Protein AF-A0A7J4K9L2-F1 (afdb_monomer)

Nearest PDB structures (foldseek):
  3kav-assembly1_A  TM=4.427E-01  e=3.607E+00  Pseudomonas aeruginosa
  5fig-assembly2_E-2  TM=4.992E-01  e=6.019E+00  Bacillus subtilis

Secondary structure (DSSP, 8-state):
----------PPPPPP------S-SSSS-----PPPHHHHHHHHHHHHHHHHHHHHHHHHHHHHHTT--HHHHHHHHHHHHHHHHHHHHHHHTT--HHHHHHHHHHHHHHHHHHHHHTTGGG-TT--HHHHHHHHHHHHHHHHHHHHHHHHHHHHHHHHHHHHHHH-------S-HHHHHHHHHHHHHHHHHHHHHHT-GGGT--HHHHHHH---HHHHHTHHHHTTS-GGGHHHHHHHHHHHHHHHHHHHHGGGSBHHHHS-HHHHHH--S-SS-TTS-SBHHHHHHHH-SS-HHHHHHHHHHHHHHHHHHHHT-

Foldseek 3Di:
DDDDDDDDDDDDDDDDDDDPPDDPDDPPPPPPPPPPLVVQLVVLVVVLVVVVVVVVVVLVVVCVVVVHDSVLLCLLQVLLNVLSVVVSVCVSVPHDLVVSVVSLVVSLVVSVVVCVVVVVVVPVPHPSVVSNVVNSVVSVVVSVVVVVVVVVVVVVVVVVVVVVLVPPVVCDDPDPVVLLVLLLVLLVVLLVLLCQLQPVVQQHDPVLSVLLHDDNCLSVVLVVLVVDDPVCNLVSLVSVLVSLVVVLVSLVQQQDFQVVRDPLVSLCRGHDFPDDSNRRDGNQVSSCRRDPDNNVSSSVSNNVSSVVSNVVSVVD

pLDDT: mean 81.59, std 16.39, range [40.22, 98.69]

Sequence (316 aa):
MHSEGDRTAATPHAQPHVGPDAAMTDSLSRGDAHPSLDAQERRVISLLVVAIIAFVICIPIIAVLSESPMLNVLLGLSPLLITLIIDALLAARHYKVVTFWIVLLVVHLVAIGVLWLLNLTLVEQVNIAGSISTSLIFTAVITVIVTLADAKRVKQSVKDAHDESSRTVEFKPEKLDEYVHAIEDKAKALNFAIGRVYRASNGGTAKMRERLRIPSEWYNDFNAFNALEKEDRQAQLDQAAVLLRKIRDRLALFAQKEKDVFHPSELSSIKHLARNKDGEDRIIDVLKTNDRDPVDHYYVSAVDFCDRILSEIEET

Solvent-accessible surface area (backbone atoms only — not comparable to full-atom values): 18369 Å² total; per-residue (Å²): 142,80,81,89,79,90,81,84,86,85,83,84,84,81,80,85,84,84,76,94,83,86,85,86,82,85,85,81,77,82,66,78,78,66,76,52,70,66,63,55,48,54,48,46,52,51,52,50,51,52,51,51,54,52,50,62,59,45,37,60,54,50,14,64,77,64,77,39,61,55,68,58,42,47,61,30,39,42,43,43,56,52,41,52,54,51,46,42,56,39,60,73,66,71,59,59,75,68,56,53,58,51,48,50,53,51,46,47,53,50,47,52,52,51,39,53,74,69,52,58,65,71,44,92,87,48,66,45,69,58,37,38,52,51,30,52,52,52,43,51,52,50,53,51,53,52,52,52,52,50,53,53,47,55,53,44,52,55,47,50,54,48,52,57,70,62,52,67,66,86,78,76,79,92,50,74,65,66,51,49,54,54,46,40,52,26,45,50,52,49,38,51,48,44,52,67,55,40,24,63,94,28,35,26,46,73,68,60,40,57,72,64,43,68,62,66,64,64,54,54,54,52,62,59,56,76,73,56,64,81,91,51,49,67,64,44,51,56,52,48,45,55,46,38,50,54,51,43,60,49,54,53,56,36,73,34,32,36,50,83,77,42,53,71,72,56,46,70,46,48,43,97,64,73,65,53,77,81,23,76,43,30,41,48,58,38,44,42,68,60,41,93,60,69,48,62,58,36,51,51,54,42,48,56,48,38,53,51,52,45,50,56,62,74,74,106

Radius of gyration: 34.25 Å; Cα contacts (8 Å, |Δi|>4): 212; chains: 1; bounding box: 133×47×82 Å

Mean predicted aligned error: 14.6 Å

Structure (mmCIF, N/CA/C/O backbone):
data_AF-A0A7J4K9L2-F1
#
_entry.id   AF-A0A7J4K9L2-F1
#
loop_
_atom_site.group_PDB
_atom_site.id
_atom_site.type_symbol
_atom_site.label_atom_id
_atom_site.label_alt_id
_atom_site.label_comp_id
_atom_site.label_asym_id
_atom_site.label_entity_id
_atom_site.label_seq_id
_atom_site.pdbx_PDB_ins_code
_atom_site.Cartn_x
_atom_site.Cartn_y
_atom_site.Cartn_z
_atom_site.occupancy
_atom_site.B_iso_or_equiv
_atom_site.auth_seq_id
_atom_site.auth_comp_id
_atom_site.auth_asym_id
_atom_site.auth_atom_id
_atom_site.pdbx_PDB_model_num
ATOM 1 N N . MET A 1 1 ? -93.705 8.044 0.371 1.00 49.84 1 MET A N 1
ATOM 2 C CA . MET A 1 1 ? -93.133 9.046 -0.553 1.00 49.84 1 MET A CA 1
ATOM 3 C C . MET A 1 1 ? -92.320 10.024 0.273 1.00 49.84 1 MET A C 1
ATOM 5 O O . MET A 1 1 ? -92.911 10.926 0.841 1.00 49.84 1 MET A O 1
ATOM 9 N N . HIS A 1 2 ? -91.009 9.821 0.400 1.00 40.22 2 HIS A N 1
ATOM 10 C CA . HIS A 1 2 ? -90.106 10.844 0.927 1.00 40.22 2 HIS A CA 1
ATOM 11 C C . HIS A 1 2 ? -88.692 10.662 0.365 1.00 40.22 2 HIS A C 1
ATOM 13 O O . HIS A 1 2 ? -88.049 9.648 0.606 1.00 40.22 2 HIS A O 1
ATOM 19 N N . SER A 1 3 ? -88.332 11.664 -0.441 1.00 45.25 3 SER A N 1
ATOM 20 C CA . SER A 1 3 ? -87.034 12.291 -0.714 1.00 45.25 3 SER A CA 1
ATOM 21 C C . SER A 1 3 ? -85.754 11.510 -0.414 1.00 45.25 3 SER A C 1
ATOM 23 O O . SER A 1 3 ? -85.360 11.354 0.740 1.00 45.25 3 SER A O 1
ATOM 25 N N . GLU A 1 4 ? -85.040 11.177 -1.490 1.00 44.06 4 GLU A N 1
ATOM 26 C CA . GLU A 1 4 ? -83.591 10.980 -1.492 1.00 44.06 4 GLU A CA 1
ATOM 27 C C . GLU A 1 4 ? -82.889 12.290 -1.103 1.00 44.06 4 GLU A C 1
ATOM 29 O O . GLU A 1 4 ? -83.289 13.380 -1.521 1.00 44.06 4 GLU A O 1
ATOM 34 N N . GLY A 1 5 ? -81.875 12.167 -0.247 1.00 51.66 5 GLY A N 1
ATOM 35 C CA . GLY A 1 5 ? -81.030 13.249 0.238 1.00 51.66 5 GLY A CA 1
ATOM 36 C C . GLY A 1 5 ? -79.570 12.896 -0.011 1.00 51.66 5 GLY A C 1
ATOM 37 O O . GLY A 1 5 ? -79.036 11.958 0.578 1.00 51.66 5 GLY A O 1
ATOM 38 N N . ASP A 1 6 ? -78.988 13.669 -0.915 1.00 52.78 6 ASP A N 1
ATOM 39 C CA . ASP A 1 6 ? -77.625 13.672 -1.429 1.00 52.78 6 ASP A CA 1
ATOM 40 C C . ASP A 1 6 ? -76.562 13.779 -0.311 1.00 52.78 6 ASP A C 1
ATOM 42 O O . ASP A 1 6 ? -76.680 14.603 0.601 1.00 52.78 6 ASP A O 1
ATOM 46 N N . ARG A 1 7 ? -75.513 12.948 -0.364 1.00 54.69 7 ARG A N 1
ATOM 47 C CA . ARG A 1 7 ? -74.330 13.040 0.513 1.00 54.69 7 ARG A CA 1
ATOM 48 C C . ARG A 1 7 ? -73.074 13.075 -0.345 1.00 54.69 7 ARG A C 1
ATOM 50 O O . ARG A 1 7 ? -72.573 12.046 -0.791 1.00 54.69 7 ARG A O 1
ATOM 57 N N . THR A 1 8 ? -72.563 14.284 -0.531 1.00 51.31 8 THR A N 1
ATOM 58 C CA . THR A 1 8 ? -71.283 14.585 -1.164 1.00 51.31 8 THR A CA 1
ATOM 59 C C . THR A 1 8 ? -70.110 14.220 -0.251 1.00 51.31 8 THR A C 1
ATOM 61 O O . THR A 1 8 ? -70.109 14.470 0.955 1.00 51.31 8 THR A O 1
ATOM 64 N N . ALA A 1 9 ? -69.108 13.586 -0.857 1.00 49.94 9 ALA A N 1
ATOM 65 C CA . ALA A 1 9 ? -67.864 13.157 -0.239 1.00 49.94 9 ALA A CA 1
ATOM 66 C C . ALA A 1 9 ? -66.899 14.338 -0.039 1.00 49.94 9 ALA A C 1
ATOM 68 O O . ALA A 1 9 ? -66.665 15.115 -0.963 1.00 49.94 9 ALA A O 1
ATOM 69 N N . ALA A 1 10 ? -66.303 14.431 1.152 1.00 49.81 10 ALA A N 1
ATOM 70 C CA . ALA A 1 10 ? -65.186 15.322 1.444 1.00 49.81 10 ALA A CA 1
ATOM 71 C C . ALA A 1 10 ? -63.874 14.521 1.436 1.00 49.81 10 ALA A C 1
ATOM 73 O O . ALA A 1 10 ? -63.659 13.638 2.265 1.00 49.81 10 ALA A O 1
ATOM 74 N N . THR A 1 11 ? -63.007 14.828 0.476 1.00 54.72 11 THR A N 1
ATOM 75 C CA . THR A 1 11 ? -61.629 14.334 0.359 1.00 54.72 11 THR A CA 1
ATOM 76 C C . THR A 1 11 ? -60.708 15.106 1.318 1.00 54.72 11 THR A C 1
ATOM 78 O O . THR A 1 11 ? -60.798 16.335 1.357 1.00 54.72 11 THR A O 1
ATOM 81 N N . PRO A 1 12 ? -59.784 14.461 2.057 1.00 53.50 12 PRO A N 1
ATOM 82 C CA . PRO A 1 12 ? -58.794 15.176 2.854 1.00 53.50 12 PRO A CA 1
ATOM 83 C C . PRO A 1 12 ? -57.625 15.649 1.979 1.00 53.50 12 PRO A C 1
ATOM 85 O O . PRO A 1 12 ? -57.043 14.874 1.219 1.00 53.50 12 PRO A O 1
ATOM 88 N N . HIS A 1 13 ? -57.270 16.926 2.116 1.00 51.19 13 HIS A N 1
ATOM 89 C CA . HIS A 1 13 ? -56.078 17.530 1.525 1.00 51.19 13 HIS A CA 1
ATOM 90 C C . HIS A 1 13 ? -54.797 16.935 2.130 1.00 51.19 13 HIS A C 1
ATOM 92 O O . HIS A 1 13 ? -54.574 17.013 3.337 1.00 51.19 13 HIS A O 1
ATOM 98 N N . ALA A 1 14 ? -53.938 16.382 1.272 1.00 47.38 14 ALA A N 1
ATOM 99 C CA . ALA A 1 14 ? -52.578 15.981 1.607 1.00 47.38 14 ALA A CA 1
ATOM 100 C C . ALA A 1 14 ? -51.675 17.217 1.765 1.00 47.38 14 ALA A C 1
ATOM 102 O O . ALA A 1 14 ? -51.644 18.086 0.891 1.00 47.38 14 ALA A O 1
ATOM 103 N N . GLN A 1 15 ? -50.937 17.287 2.874 1.00 47.84 15 GLN A N 1
ATOM 104 C CA . GLN A 1 15 ? -49.872 18.270 3.073 1.00 47.84 15 GLN A CA 1
ATOM 105 C C . GLN A 1 15 ? -48.596 17.839 2.328 1.00 47.84 15 GLN A C 1
ATOM 107 O O . GLN A 1 15 ? -48.263 16.651 2.336 1.00 47.84 15 GLN A O 1
ATOM 112 N N . PRO A 1 16 ? -47.859 18.773 1.701 1.00 50.88 16 PRO A N 1
ATOM 113 C CA . PRO A 1 16 ? -46.597 18.461 1.049 1.00 50.88 16 PRO A CA 1
ATOM 114 C C . PRO A 1 16 ? -45.485 18.271 2.089 1.00 50.88 16 PRO A C 1
ATOM 116 O O . PRO A 1 16 ? -45.197 19.161 2.889 1.00 50.88 16 PRO A O 1
ATOM 119 N N . HIS A 1 17 ? -44.848 17.101 2.047 1.00 50.19 17 HIS A N 1
ATOM 120 C CA . HIS A 1 17 ? -43.592 16.813 2.734 1.00 50.19 17 HIS A CA 1
ATOM 121 C C . HIS A 1 17 ? -42.486 17.727 2.185 1.00 50.19 17 HIS A C 1
ATOM 123 O O . HIS A 1 17 ? -42.104 17.622 1.021 1.00 50.19 17 HIS A O 1
ATOM 129 N N . VAL A 1 18 ? -41.962 18.612 3.033 1.00 48.62 18 VAL A N 1
ATOM 130 C CA . VAL A 1 18 ? -40.729 19.368 2.782 1.00 48.62 18 VAL A CA 1
ATOM 131 C C . VAL A 1 18 ? -39.567 18.500 3.267 1.00 48.62 18 VAL A C 1
ATOM 133 O O . VAL A 1 18 ? -39.431 18.259 4.465 1.00 48.62 18 VAL A O 1
ATOM 136 N N . GLY A 1 19 ? -38.790 17.956 2.329 1.00 43.34 19 GLY A N 1
ATOM 137 C CA . GLY A 1 19 ? -37.604 17.145 2.614 1.00 43.34 19 GLY A CA 1
ATOM 138 C C . GLY A 1 19 ? -36.392 18.011 2.994 1.00 43.34 19 GLY A C 1
ATOM 139 O O . GLY A 1 19 ? -36.209 19.072 2.393 1.00 43.34 19 GLY A O 1
ATOM 140 N N . PRO A 1 20 ? -35.555 17.592 3.959 1.00 50.53 20 PRO A N 1
ATOM 141 C CA . PRO A 1 20 ? -34.303 18.261 4.276 1.00 50.53 20 PRO A CA 1
ATOM 142 C C . PRO A 1 20 ? -33.154 17.629 3.473 1.00 50.53 20 PRO A C 1
ATOM 144 O O . PRO A 1 20 ? -32.399 16.827 4.004 1.00 50.53 20 PRO A O 1
ATOM 147 N N . ASP A 1 21 ? -33.012 18.003 2.201 1.00 51.81 21 ASP A N 1
ATOM 148 C CA . ASP A 1 21 ? -31.876 17.604 1.353 1.00 51.81 21 ASP A CA 1
ATOM 149 C C . ASP A 1 21 ? -31.174 18.854 0.806 1.00 51.81 21 ASP A C 1
ATOM 151 O O . ASP A 1 21 ? -31.411 19.255 -0.331 1.00 51.81 21 ASP A O 1
ATOM 155 N N . ALA A 1 22 ? -30.336 19.514 1.615 1.00 53.75 22 ALA A N 1
ATOM 156 C CA . ALA A 1 22 ? -29.428 20.559 1.118 1.00 53.75 22 ALA A CA 1
ATOM 157 C C . ALA A 1 22 ? -28.326 20.951 2.125 1.00 53.75 22 ALA A C 1
ATOM 159 O O . ALA A 1 22 ? -28.159 22.133 2.411 1.00 53.75 22 ALA A O 1
ATOM 160 N N . ALA A 1 23 ? -27.577 20.005 2.703 1.00 49.22 23 ALA A N 1
ATOM 161 C CA . ALA A 1 23 ? -26.408 20.374 3.519 1.00 49.22 23 ALA A CA 1
ATOM 162 C C . ALA A 1 23 ? -25.383 19.239 3.699 1.00 49.22 23 ALA A C 1
ATOM 164 O O . ALA A 1 23 ? -24.940 18.994 4.816 1.00 49.22 23 ALA A O 1
ATOM 165 N N . MET A 1 24 ? -25.008 18.498 2.649 1.00 50.22 24 MET A N 1
ATOM 166 C CA . MET A 1 24 ? -23.954 17.480 2.811 1.00 50.22 24 MET A CA 1
ATOM 167 C C . MET A 1 24 ? -23.257 17.095 1.499 1.00 50.22 24 MET A C 1
ATOM 169 O O . MET A 1 24 ? -23.317 15.946 1.077 1.00 50.22 24 MET A O 1
ATOM 173 N N . THR A 1 25 ? -22.594 18.040 0.823 1.00 47.72 25 THR A N 1
ATOM 174 C CA . THR A 1 25 ? -21.761 17.700 -0.353 1.00 47.72 25 THR A CA 1
ATOM 175 C C . THR A 1 25 ? -20.410 18.414 -0.451 1.00 47.72 25 THR A C 1
ATOM 177 O O . THR A 1 25 ? -19.718 18.192 -1.437 1.00 47.72 25 THR A O 1
ATOM 180 N N . ASP A 1 26 ? -19.972 19.211 0.531 1.00 47.44 26 ASP A N 1
ATOM 181 C CA . ASP A 1 26 ? -18.797 20.090 0.330 1.00 47.44 26 ASP A CA 1
ATOM 182 C C . ASP A 1 26 ? -17.496 19.675 1.053 1.00 47.44 26 ASP A C 1
ATOM 184 O O . ASP A 1 26 ? -16.504 20.396 1.025 1.00 47.44 26 ASP A O 1
ATOM 188 N N . SER A 1 27 ? -17.440 18.494 1.683 1.00 46.19 27 SER A N 1
ATOM 189 C CA . SER A 1 27 ? -16.253 18.054 2.447 1.00 46.19 27 SER A CA 1
ATOM 190 C C . SER A 1 27 ? -15.358 17.017 1.750 1.00 46.19 27 SER A C 1
ATOM 192 O O . SER A 1 27 ? -14.344 16.619 2.316 1.00 46.19 27 SER A O 1
ATOM 194 N N . LEU A 1 28 ? -15.657 16.612 0.509 1.00 46.62 28 LEU A N 1
ATOM 195 C CA . LEU A 1 28 ? -14.900 15.568 -0.212 1.00 46.62 28 LEU A CA 1
ATOM 196 C C . LEU A 1 28 ? -13.970 16.087 -1.329 1.00 46.62 28 LEU A C 1
ATOM 198 O O . LEU A 1 28 ? -13.465 15.298 -2.123 1.00 46.62 28 LEU A O 1
ATOM 202 N N . SER A 1 29 ? -13.690 17.394 -1.387 1.00 43.19 29 SER A N 1
ATOM 203 C CA . SER A 1 29 ? -12.860 18.008 -2.444 1.00 43.19 29 SER A CA 1
ATOM 204 C C . SER A 1 29 ? -11.448 18.430 -1.998 1.00 43.19 29 SER A C 1
ATOM 206 O O . SER A 1 29 ? -10.832 19.300 -2.620 1.00 43.19 29 SER A O 1
ATOM 208 N N . ARG A 1 30 ? -10.864 17.817 -0.963 1.00 46.97 30 ARG A N 1
ATOM 209 C CA . ARG A 1 30 ? -9.396 17.834 -0.815 1.00 46.97 30 ARG A CA 1
ATOM 210 C C . ARG A 1 30 ? -8.830 16.647 -1.576 1.00 46.97 30 ARG A C 1
ATOM 212 O O . ARG A 1 30 ? -8.450 15.639 -1.001 1.00 46.97 30 ARG A O 1
ATOM 219 N N . GLY A 1 31 ? -8.870 16.779 -2.901 1.00 43.28 31 GLY A N 1
ATOM 220 C CA . GLY A 1 31 ? -8.195 15.866 -3.803 1.00 43.28 31 GLY A CA 1
ATOM 221 C C . GLY A 1 31 ? -6.703 15.919 -3.524 1.00 43.28 31 GLY A C 1
ATOM 222 O O . GLY A 1 31 ? -6.092 16.986 -3.624 1.00 43.28 31 GLY A O 1
ATOM 223 N N . ASP A 1 32 ? -6.138 14.769 -3.175 1.00 41.56 32 ASP A N 1
ATOM 224 C CA . ASP A 1 32 ? -4.706 14.537 -3.243 1.00 41.56 32 ASP A CA 1
ATOM 225 C C . ASP A 1 32 ? -4.247 15.003 -4.621 1.00 41.56 32 ASP A C 1
ATOM 227 O O . ASP A 1 32 ? -4.674 14.474 -5.653 1.00 41.56 32 ASP A O 1
ATOM 231 N N . ALA A 1 33 ? -3.460 16.078 -4.641 1.00 45.91 33 ALA A N 1
ATOM 232 C CA . ALA A 1 33 ? -2.961 16.678 -5.860 1.00 45.91 33 ALA A CA 1
ATOM 233 C C . ALA A 1 33 ? -1.954 15.709 -6.480 1.00 45.91 33 ALA A C 1
ATOM 235 O O . ALA A 1 33 ? -0.740 15.862 -6.336 1.00 45.91 33 ALA A O 1
ATOM 236 N N . HIS A 1 34 ? -2.465 14.693 -7.181 1.00 47.91 34 HIS A N 1
ATOM 237 C CA . HIS A 1 34 ? -1.696 13.981 -8.178 1.00 47.91 34 HIS A CA 1
ATOM 238 C C . HIS A 1 34 ? -1.031 15.063 -9.026 1.00 47.91 34 HIS A C 1
ATOM 240 O O . HIS A 1 34 ? -1.748 15.934 -9.536 1.00 47.91 34 HIS A O 1
ATOM 246 N N . PRO A 1 35 ? 0.313 15.082 -9.123 1.00 55.06 35 PRO A N 1
ATOM 247 C CA . PRO A 1 35 ? 0.989 16.046 -9.971 1.00 55.06 35 PRO A CA 1
ATOM 248 C C . PRO A 1 35 ? 0.295 15.979 -11.323 1.00 55.06 35 PRO A C 1
ATOM 250 O O . PRO A 1 35 ? 0.187 14.893 -11.896 1.00 55.06 35 PRO A O 1
ATOM 253 N N . SER A 1 36 ? -0.275 17.108 -11.755 1.00 63.78 36 SER A N 1
ATOM 254 C CA . SER A 1 36 ? -1.051 17.154 -12.989 1.00 63.78 36 SER A CA 1
ATOM 255 C C . SER A 1 36 ? -0.219 16.495 -14.084 1.00 63.78 36 SER A C 1
ATOM 257 O O . SER A 1 36 ? 0.992 16.724 -14.146 1.00 63.78 36 SER A O 1
ATOM 259 N N . LEU A 1 37 ? -0.835 15.626 -14.892 1.00 64.88 37 LEU A N 1
ATOM 260 C CA . LEU A 1 37 ? -0.164 14.914 -15.991 1.00 64.88 37 LEU A CA 1
ATOM 261 C C . LEU A 1 37 ? 0.774 15.856 -16.780 1.00 64.88 37 LEU A C 1
ATOM 263 O O . LEU A 1 37 ? 1.926 15.516 -17.053 1.00 64.88 37 LEU A O 1
ATOM 267 N N . ASP A 1 38 ? 0.343 17.103 -16.965 1.00 76.81 38 ASP A N 1
ATOM 268 C CA . ASP A 1 38 ? 1.098 18.251 -17.464 1.00 76.81 38 ASP A CA 1
ATOM 269 C C . ASP A 1 38 ? 2.502 18.467 -16.870 1.00 76.81 38 ASP A C 1
ATOM 271 O O . ASP A 1 38 ? 3.440 18.793 -17.598 1.00 76.81 38 ASP A O 1
ATOM 275 N N . ALA A 1 39 ? 2.673 18.381 -15.550 1.00 79.31 39 ALA A N 1
ATOM 276 C CA . ALA A 1 39 ? 3.947 18.650 -14.889 1.00 79.31 39 ALA A CA 1
ATOM 277 C C . ALA A 1 39 ? 4.974 17.546 -15.168 1.00 79.31 39 ALA A C 1
ATOM 279 O O . ALA A 1 39 ? 6.171 17.824 -15.287 1.00 79.31 39 ALA A O 1
ATOM 280 N N . GLN A 1 40 ? 4.523 16.298 -15.291 1.00 75.75 40 GLN A N 1
ATOM 281 C CA . GLN A 1 40 ? 5.389 15.171 -15.620 1.00 75.75 40 GLN A CA 1
ATOM 282 C C . GLN A 1 40 ? 5.755 15.169 -17.107 1.00 75.75 40 GLN A C 1
ATOM 284 O O . GLN A 1 40 ? 6.934 15.028 -17.435 1.00 75.75 40 GLN A O 1
ATOM 289 N N . GLU A 1 41 ? 4.790 15.405 -17.998 1.00 81.25 41 GLU A N 1
ATOM 290 C CA . GLU A 1 41 ? 5.037 15.500 -19.441 1.00 81.25 41 GLU A CA 1
ATOM 291 C C . GLU A 1 41 ? 6.060 16.599 -19.771 1.00 81.25 41 GLU A C 1
ATOM 293 O O . GLU A 1 41 ? 7.038 16.350 -20.480 1.00 81.25 41 GLU A O 1
ATOM 298 N N . ARG A 1 42 ? 5.931 17.788 -19.161 1.00 85.19 42 ARG A N 1
ATOM 299 C CA . ARG A 1 42 ? 6.899 18.892 -19.322 1.00 85.19 42 ARG A CA 1
ATOM 300 C C . ARG A 1 42 ? 8.312 18.523 -18.869 1.00 85.19 42 ARG A C 1
ATOM 302 O O . ARG A 1 42 ? 9.286 18.987 -19.468 1.00 85.19 42 ARG A O 1
ATOM 309 N N . ARG A 1 43 ? 8.447 17.687 -17.833 1.00 81.81 43 ARG A N 1
ATOM 310 C CA . ARG A 1 43 ? 9.752 17.208 -17.345 1.00 81.81 43 ARG A CA 1
ATOM 311 C C . ARG A 1 43 ? 10.381 16.225 -18.324 1.00 81.81 43 ARG A C 1
ATOM 313 O O . ARG A 1 43 ? 11.561 16.374 -18.629 1.00 81.81 43 ARG A O 1
ATOM 320 N N . VAL A 1 44 ? 9.605 15.267 -18.833 1.00 83.12 44 VAL A N 1
ATOM 321 C CA . VAL A 1 44 ? 10.080 14.302 -19.837 1.00 83.12 44 VAL A CA 1
ATOM 322 C C . VAL A 1 44 ? 10.538 15.033 -21.100 1.00 83.12 44 VAL A C 1
ATOM 324 O O . VAL A 1 44 ? 11.639 14.778 -21.584 1.00 83.12 44 VAL A O 1
ATOM 327 N N . ILE A 1 45 ? 9.753 16.003 -21.579 1.00 85.06 45 ILE A N 1
ATOM 328 C CA . ILE A 1 45 ? 10.114 16.829 -22.739 1.00 85.06 45 ILE A CA 1
ATOM 329 C C . ILE A 1 45 ? 11.407 17.610 -22.473 1.00 85.06 45 ILE A C 1
ATOM 331 O O . ILE A 1 45 ? 12.318 17.578 -23.295 1.00 85.06 45 ILE A O 1
ATOM 335 N N . SER A 1 46 ? 11.527 18.269 -21.316 1.00 85.00 46 SER A N 1
ATOM 336 C CA . SER A 1 46 ? 12.742 19.016 -20.954 1.00 85.00 46 SER A CA 1
ATOM 337 C C . SER A 1 46 ? 13.989 18.125 -20.935 1.00 85.00 46 SER A C 1
ATOM 339 O O . SER A 1 46 ? 15.026 18.507 -21.474 1.00 85.00 46 SER A O 1
ATOM 341 N N . LEU A 1 47 ? 13.890 16.923 -20.358 1.00 82.19 47 LEU A N 1
ATOM 342 C CA . LEU A 1 47 ? 14.995 15.961 -20.320 1.00 82.19 47 LEU A CA 1
ATOM 343 C C . LEU A 1 47 ? 15.381 15.475 -21.719 1.00 82.19 47 LEU A C 1
ATOM 345 O O . LEU A 1 47 ? 16.569 15.405 -22.029 1.00 82.19 47 LEU A O 1
ATOM 349 N N . LEU A 1 48 ? 14.395 15.194 -22.575 1.00 85.88 48 LEU A N 1
ATOM 350 C CA . LEU A 1 48 ? 14.634 14.791 -23.958 1.00 85.88 48 LEU A CA 1
ATOM 351 C C . LEU A 1 48 ? 15.354 15.894 -24.746 1.00 85.88 48 LEU A C 1
ATOM 353 O O . LEU A 1 48 ? 16.318 15.611 -25.453 1.00 85.88 48 LEU A O 1
ATOM 357 N N . VAL A 1 49 ? 14.937 17.153 -24.590 1.00 88.38 49 VAL A N 1
ATOM 358 C CA . VAL A 1 49 ? 15.589 18.303 -25.239 1.00 88.38 49 VAL A CA 1
ATOM 359 C C . VAL A 1 49 ? 17.047 18.427 -24.797 1.00 88.38 49 VAL A C 1
ATOM 361 O O . VAL A 1 49 ? 17.932 18.556 -25.642 1.00 88.38 49 VAL A O 1
ATOM 364 N N . VAL A 1 50 ? 17.319 18.330 -23.492 1.00 85.81 50 VAL A N 1
ATOM 365 C CA . VAL A 1 50 ? 18.693 18.358 -22.961 1.00 85.81 50 VAL A CA 1
ATOM 366 C C . VAL A 1 50 ? 19.525 17.204 -23.527 1.00 85.81 50 VAL A C 1
ATOM 368 O O . VAL A 1 50 ? 20.665 17.420 -23.938 1.00 85.81 50 VAL A O 1
ATOM 371 N N . ALA A 1 51 ? 18.957 15.999 -23.606 1.00 84.56 51 ALA A N 1
ATOM 372 C CA . ALA A 1 51 ? 19.637 14.832 -24.158 1.00 84.56 51 ALA A CA 1
ATOM 373 C C . ALA A 1 51 ? 19.964 14.996 -25.654 1.00 84.56 51 ALA A C 1
ATOM 375 O O . ALA A 1 51 ? 21.071 14.664 -26.074 1.00 84.56 51 ALA A O 1
ATOM 376 N N . ILE A 1 52 ? 19.048 15.565 -26.446 1.00 88.31 52 ILE A N 1
ATOM 377 C CA . ILE A 1 52 ? 19.271 15.864 -27.870 1.00 88.31 52 ILE A CA 1
ATOM 378 C C . ILE A 1 52 ? 20.386 16.903 -28.041 1.00 88.31 52 ILE A C 1
ATOM 380 O O . ILE A 1 52 ? 21.264 16.728 -28.883 1.00 88.31 52 ILE A O 1
ATOM 384 N N . ILE A 1 53 ? 20.391 17.966 -27.232 1.00 90.00 53 ILE A N 1
ATOM 385 C CA . ILE A 1 53 ? 21.447 18.988 -27.276 1.00 90.00 53 ILE A CA 1
ATOM 386 C C . ILE A 1 53 ? 22.806 18.360 -26.946 1.00 90.00 53 ILE A C 1
ATOM 388 O O . ILE A 1 53 ? 23.767 18.553 -27.691 1.00 90.00 53 ILE A O 1
ATOM 392 N N . ALA A 1 54 ? 22.882 17.566 -25.874 1.00 85.94 54 ALA A N 1
ATOM 393 C CA . ALA A 1 54 ? 24.103 16.860 -25.498 1.00 85.94 54 ALA A CA 1
ATOM 394 C C . ALA A 1 54 ? 24.582 15.923 -26.619 1.00 85.94 54 ALA A C 1
ATOM 396 O O . ALA A 1 54 ? 25.760 15.937 -26.968 1.00 85.94 54 ALA A O 1
ATOM 397 N N . PHE A 1 55 ? 23.664 15.178 -27.241 1.00 88.94 55 PHE A N 1
ATOM 398 C CA . PHE A 1 55 ? 23.955 14.307 -28.378 1.00 88.94 55 PHE A CA 1
ATOM 399 C C . PHE A 1 55 ? 24.591 15.072 -29.547 1.00 88.94 55 PHE A C 1
ATOM 401 O O . PHE A 1 55 ? 25.638 14.666 -30.050 1.00 88.94 55 PHE A O 1
ATOM 408 N N . VAL A 1 56 ? 24.007 16.209 -29.942 1.00 92.44 56 VAL A N 1
ATOM 409 C CA . VAL A 1 56 ? 24.523 17.046 -31.038 1.00 92.44 56 VAL A CA 1
ATOM 410 C C . VAL A 1 56 ? 25.922 17.584 -30.727 1.00 92.44 56 VAL A C 1
ATOM 412 O O . VAL A 1 56 ? 26.774 17.596 -31.613 1.00 92.44 56 VAL A O 1
ATOM 415 N N . ILE A 1 57 ? 26.188 17.976 -29.476 1.00 91.69 57 ILE A N 1
ATOM 416 C CA . ILE A 1 57 ? 27.507 18.459 -29.033 1.00 91.69 57 ILE A CA 1
ATOM 417 C C . ILE A 1 57 ? 28.546 17.325 -29.016 1.00 91.69 57 ILE A C 1
ATOM 419 O O . ILE A 1 57 ? 29.708 17.548 -29.355 1.00 91.69 57 ILE A O 1
ATOM 423 N N . CYS A 1 58 ? 28.151 16.102 -28.655 1.00 88.44 58 CYS A N 1
ATOM 424 C CA . CYS A 1 58 ? 29.059 14.957 -28.600 1.00 88.44 58 CYS A CA 1
ATOM 425 C C . CYS A 1 58 ? 29.569 14.514 -29.979 1.00 88.44 58 CYS A C 1
ATOM 427 O O . CYS A 1 58 ? 30.698 14.036 -30.065 1.00 88.44 58 CYS A O 1
ATOM 429 N N . ILE A 1 59 ? 28.788 14.684 -31.053 1.00 91.38 59 ILE A N 1
ATOM 430 C CA . ILE A 1 59 ? 29.178 14.261 -32.411 1.00 91.38 59 ILE A CA 1
ATOM 431 C C . ILE A 1 59 ? 30.522 14.863 -32.859 1.00 91.38 59 ILE A C 1
ATOM 433 O O . ILE A 1 59 ? 31.420 14.082 -33.179 1.00 91.38 59 ILE A O 1
ATOM 437 N N . PRO A 1 60 ? 30.719 16.199 -32.900 1.00 93.62 60 PRO A N 1
ATOM 438 C CA . PRO A 1 60 ? 31.988 16.775 -33.341 1.00 93.62 60 PRO A CA 1
ATOM 439 C C . PRO A 1 60 ? 33.143 16.415 -32.401 1.00 93.62 60 PRO A C 1
ATOM 441 O O . PRO A 1 60 ? 34.248 16.172 -32.874 1.00 93.62 60 PRO A O 1
ATOM 444 N N . ILE A 1 61 ? 32.893 16.314 -31.089 1.00 91.62 61 ILE A N 1
ATOM 445 C CA . ILE A 1 61 ? 33.916 15.929 -30.106 1.00 91.62 61 ILE A CA 1
ATOM 446 C C . ILE A 1 61 ? 34.421 14.513 -30.398 1.00 91.62 61 ILE A C 1
ATOM 448 O O . ILE A 1 61 ? 35.624 14.297 -30.524 1.00 91.62 61 ILE A O 1
ATOM 452 N N . ILE A 1 62 ? 33.508 13.552 -30.549 1.00 87.12 62 ILE A N 1
ATOM 453 C CA . ILE A 1 62 ? 33.862 12.158 -30.832 1.00 87.12 62 ILE A CA 1
ATOM 454 C C . ILE A 1 62 ? 34.504 12.041 -32.216 1.00 87.12 62 ILE A C 1
ATOM 456 O O . ILE A 1 62 ? 35.484 11.318 -32.352 1.00 87.12 62 ILE A O 1
ATOM 460 N N . ALA A 1 63 ? 34.016 12.769 -33.224 1.00 89.50 63 ALA A N 1
ATOM 461 C CA . ALA A 1 63 ? 34.611 12.785 -34.562 1.00 89.50 63 ALA A CA 1
ATOM 462 C C . ALA A 1 63 ? 36.077 13.239 -34.541 1.00 89.50 63 ALA A C 1
ATOM 464 O O . ALA A 1 63 ? 36.924 12.571 -35.129 1.00 89.50 63 ALA A O 1
ATOM 465 N N . VAL A 1 64 ? 36.392 14.308 -33.801 1.00 92.06 64 VAL A N 1
ATOM 466 C CA . VAL A 1 64 ? 37.773 14.785 -33.624 1.00 92.06 64 VAL A CA 1
ATOM 467 C C 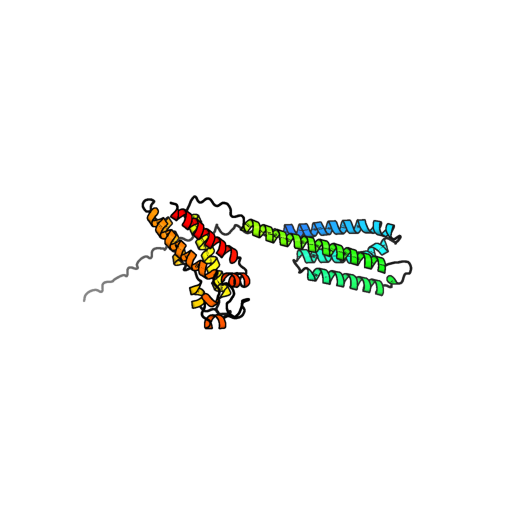. VAL A 1 64 ? 38.624 13.764 -32.865 1.00 92.06 64 VAL A C 1
ATOM 469 O O . VAL A 1 64 ? 39.724 13.452 -33.303 1.00 92.06 64 VAL A O 1
ATOM 472 N N . LEU A 1 65 ? 38.121 13.213 -31.755 1.00 87.06 65 LEU A N 1
ATOM 473 C CA . LEU A 1 65 ? 38.875 12.267 -30.918 1.00 87.06 65 LEU A CA 1
ATOM 474 C C . LEU A 1 65 ? 39.136 10.913 -31.589 1.00 87.06 65 LEU A C 1
ATOM 476 O O . LEU A 1 65 ? 40.103 10.240 -31.248 1.00 87.06 65 LEU A O 1
ATOM 480 N N . SER A 1 66 ? 38.254 10.494 -32.495 1.00 83.00 66 SER A N 1
ATOM 481 C CA . SER A 1 66 ? 38.338 9.204 -33.191 1.00 83.00 66 SER A CA 1
ATOM 482 C C . SER A 1 66 ? 38.896 9.311 -34.608 1.00 83.00 66 SER A C 1
ATOM 484 O O . SER A 1 66 ? 38.873 8.314 -35.329 1.00 83.00 66 SER A O 1
ATOM 486 N N . GLU A 1 67 ? 39.321 10.510 -35.025 1.00 88.25 67 GLU A N 1
ATOM 487 C CA . GLU A 1 67 ? 39.776 10.814 -36.391 1.00 88.25 67 GLU A CA 1
ATOM 488 C C . GLU A 1 67 ? 38.806 10.298 -37.473 1.00 88.25 67 GLU A C 1
ATOM 490 O O . GLU A 1 67 ? 39.191 9.931 -38.581 1.00 88.25 67 GLU A O 1
ATOM 495 N N . SER A 1 68 ? 37.514 10.249 -37.141 1.00 85.62 68 SER A N 1
ATOM 496 C CA . SER A 1 68 ? 36.481 9.647 -37.978 1.00 85.62 68 SER A CA 1
ATOM 497 C C . SER A 1 68 ? 35.614 10.727 -38.625 1.00 85.62 68 SER A C 1
ATOM 499 O O . SER A 1 68 ? 35.276 11.720 -37.973 1.00 85.62 68 SER A O 1
ATOM 501 N N . PRO A 1 69 ? 35.166 10.543 -39.883 1.00 89.75 69 PRO A N 1
ATOM 502 C CA . PRO A 1 69 ? 34.206 11.448 -40.503 1.00 89.75 69 PRO A CA 1
ATOM 503 C C . PRO A 1 69 ? 32.958 11.633 -39.627 1.00 89.75 69 PRO A C 1
ATOM 505 O O . PRO A 1 69 ? 32.394 10.652 -39.136 1.00 89.75 69 PRO A O 1
ATOM 508 N N . MET A 1 70 ? 32.476 12.875 -39.481 1.00 90.06 70 MET A N 1
ATOM 509 C CA . MET A 1 70 ? 31.286 13.186 -38.664 1.00 90.06 70 MET A CA 1
ATOM 510 C C . MET A 1 70 ? 30.068 12.333 -39.035 1.00 90.06 70 MET A C 1
ATOM 512 O O . MET A 1 70 ? 29.308 11.948 -38.151 1.00 90.06 70 MET A O 1
ATOM 516 N N . LEU A 1 71 ? 29.892 12.009 -40.321 1.00 87.69 71 LEU A N 1
ATOM 517 C CA . LEU A 1 71 ? 28.793 11.161 -40.784 1.00 87.69 71 LEU A CA 1
ATOM 518 C C . LEU A 1 71 ? 28.852 9.753 -40.171 1.00 87.69 71 LEU A C 1
ATOM 520 O O . LEU A 1 71 ? 27.821 9.219 -39.773 1.00 87.69 71 LEU A O 1
ATOM 524 N N . ASN A 1 72 ? 30.046 9.174 -40.037 1.00 84.50 72 ASN A N 1
ATOM 525 C CA . ASN A 1 72 ? 30.221 7.838 -39.467 1.00 84.50 72 ASN A CA 1
ATOM 526 C C . ASN A 1 72 ? 29.924 7.839 -37.967 1.00 84.50 72 ASN A C 1
ATOM 528 O O . ASN A 1 72 ? 29.255 6.936 -37.468 1.00 84.50 72 ASN A O 1
ATOM 532 N N . VAL A 1 73 ? 30.358 8.887 -37.262 1.00 86.31 73 VAL A N 1
ATOM 533 C CA . VAL A 1 73 ? 30.031 9.084 -35.845 1.00 86.31 73 VAL A CA 1
ATOM 534 C C . VAL A 1 73 ? 28.527 9.282 -35.654 1.00 86.31 73 VAL A C 1
ATOM 536 O O . VAL A 1 73 ? 27.940 8.652 -34.779 1.00 86.31 73 VAL A O 1
ATOM 539 N N . LEU A 1 74 ? 27.879 10.087 -36.501 1.00 89.62 74 LEU A N 1
ATOM 540 C CA . LEU A 1 74 ? 26.429 10.282 -36.471 1.00 89.62 74 LEU A CA 1
ATOM 541 C C . LEU A 1 74 ? 25.680 8.959 -36.680 1.00 89.62 74 LEU A C 1
ATOM 543 O O . LEU A 1 74 ? 24.781 8.641 -35.905 1.00 89.62 74 LEU A O 1
ATOM 547 N N . LEU A 1 75 ? 26.056 8.174 -37.694 1.00 87.31 75 LEU A N 1
ATOM 548 C CA . LEU A 1 75 ? 25.436 6.875 -37.969 1.00 87.31 75 LEU A CA 1
ATOM 549 C C . LEU A 1 75 ? 25.663 5.888 -36.818 1.00 87.31 75 LEU A C 1
ATOM 551 O O . LEU A 1 75 ? 24.713 5.238 -36.384 1.00 87.31 75 LEU A O 1
ATOM 555 N N . GLY A 1 76 ? 26.882 5.828 -36.277 1.00 84.44 76 GLY A N 1
ATOM 556 C CA . GLY A 1 76 ? 27.234 4.959 -35.153 1.00 84.44 76 GLY A CA 1
ATOM 557 C C . GLY A 1 76 ? 26.542 5.327 -33.837 1.00 84.44 76 GLY A C 1
ATOM 558 O O . GLY A 1 76 ? 26.266 4.442 -33.034 1.00 84.44 76 GLY A O 1
ATOM 559 N N . LEU A 1 77 ? 26.226 6.609 -33.625 1.00 88.06 77 LEU A N 1
ATOM 560 C CA . LEU A 1 77 ? 25.512 7.097 -32.440 1.00 88.06 77 LEU A CA 1
ATOM 561 C C . LEU A 1 77 ? 23.989 7.183 -32.634 1.00 88.06 77 LEU A C 1
ATOM 563 O O . LEU A 1 77 ? 23.256 7.318 -31.658 1.00 88.06 77 LEU A O 1
ATOM 567 N N . SER A 1 78 ? 23.477 7.081 -33.861 1.00 90.25 78 SER A N 1
ATOM 568 C CA . SER A 1 78 ? 22.034 7.138 -34.132 1.00 90.25 78 SER A CA 1
ATOM 569 C C . SER A 1 78 ? 21.171 6.153 -33.312 1.00 90.25 78 SER A C 1
ATOM 571 O O . SER A 1 78 ? 20.080 6.562 -32.899 1.00 90.25 78 SER A O 1
ATOM 573 N N . PRO A 1 79 ? 21.620 4.923 -32.965 1.00 89.81 79 PRO A N 1
ATOM 574 C CA . PRO A 1 79 ? 20.825 4.007 -32.140 1.00 89.81 79 PRO A CA 1
ATOM 575 C C . PRO A 1 79 ? 20.613 4.530 -30.716 1.00 89.81 79 PRO A C 1
ATOM 577 O O . PRO A 1 79 ? 19.529 4.358 -30.157 1.00 89.81 79 PRO A O 1
ATOM 580 N N . LEU A 1 80 ? 21.605 5.228 -30.150 1.00 88.06 80 LEU A N 1
ATOM 581 C CA . LEU A 1 80 ? 21.490 5.901 -28.854 1.00 88.06 80 LEU A CA 1
ATOM 582 C C . LEU A 1 80 ? 20.404 6.983 -28.904 1.00 88.06 80 LEU A C 1
ATOM 584 O O . LEU A 1 80 ? 19.541 7.011 -28.031 1.00 88.06 80 LEU A O 1
ATOM 588 N N . LEU A 1 81 ? 20.395 7.837 -29.934 1.00 89.81 81 LEU A N 1
ATOM 589 C CA . LEU A 1 81 ? 19.377 8.887 -30.069 1.00 89.81 81 LEU A CA 1
ATOM 590 C C . LEU A 1 81 ? 17.963 8.299 -30.174 1.00 89.81 81 LEU A C 1
ATOM 592 O O . LEU A 1 81 ? 17.048 8.766 -29.496 1.00 89.81 81 LEU A O 1
ATOM 596 N N . ILE A 1 82 ? 17.789 7.258 -30.992 1.00 91.50 82 ILE A N 1
ATOM 597 C CA . ILE A 1 82 ? 16.501 6.568 -31.142 1.00 91.50 82 ILE A CA 1
ATOM 598 C C . ILE A 1 82 ? 16.067 5.953 -29.807 1.00 91.50 82 ILE A C 1
ATOM 600 O O . ILE A 1 82 ? 14.913 6.112 -29.410 1.00 91.50 82 ILE A O 1
ATOM 604 N N . THR A 1 83 ? 16.990 5.305 -29.092 1.00 88.81 83 THR A N 1
ATOM 605 C CA . THR A 1 83 ? 16.706 4.713 -27.778 1.00 88.81 83 THR A CA 1
ATOM 606 C C . THR A 1 83 ? 16.260 5.781 -26.781 1.00 88.81 83 THR A C 1
ATOM 608 O O . THR A 1 83 ? 15.230 5.608 -26.142 1.00 88.81 83 THR A O 1
ATOM 611 N N . LEU A 1 84 ? 16.946 6.928 -26.715 1.00 86.56 84 LEU A N 1
ATOM 612 C CA . LEU A 1 84 ? 16.576 8.041 -25.830 1.00 86.56 84 LEU A CA 1
ATOM 613 C C . LEU A 1 84 ? 15.174 8.595 -26.123 1.00 86.56 84 LEU A C 1
ATOM 615 O O . LEU A 1 84 ? 14.428 8.906 -25.194 1.00 86.56 84 LEU A O 1
ATOM 619 N N . ILE A 1 85 ? 14.798 8.708 -27.401 1.00 90.19 85 ILE A N 1
ATOM 620 C CA . ILE A 1 85 ? 13.456 9.156 -27.799 1.00 90.19 85 ILE A CA 1
ATOM 621 C C . ILE A 1 85 ? 12.399 8.137 -27.360 1.00 90.19 85 ILE A C 1
ATOM 623 O O . ILE A 1 85 ? 11.387 8.522 -26.773 1.00 90.19 85 ILE A O 1
ATOM 627 N N . ILE A 1 86 ? 12.620 6.844 -27.618 1.00 90.56 86 ILE A N 1
ATOM 628 C CA . ILE A 1 86 ? 11.664 5.797 -27.237 1.00 90.56 86 ILE A CA 1
ATOM 629 C C . ILE A 1 86 ? 11.554 5.704 -25.713 1.00 90.56 86 ILE A C 1
ATOM 631 O O . ILE A 1 86 ? 10.440 5.660 -25.196 1.00 90.56 86 ILE A O 1
ATOM 635 N N . ASP A 1 87 ? 12.669 5.747 -24.988 1.00 85.94 87 ASP A N 1
ATOM 636 C CA . ASP A 1 87 ? 12.685 5.725 -23.526 1.00 85.94 87 ASP A CA 1
ATOM 637 C C . ASP A 1 87 ? 11.914 6.916 -22.944 1.00 85.94 87 ASP A C 1
ATOM 639 O O . ASP A 1 87 ? 11.108 6.737 -22.032 1.00 85.94 87 ASP A O 1
ATOM 643 N N . ALA A 1 88 ? 12.060 8.119 -23.509 1.00 85.75 88 ALA A N 1
ATOM 644 C CA . ALA A 1 88 ? 11.261 9.273 -23.099 1.00 85.75 88 ALA A CA 1
ATOM 645 C C . ALA A 1 88 ? 9.752 9.038 -23.316 1.00 85.75 88 ALA A C 1
ATOM 647 O O . ALA A 1 88 ? 8.944 9.311 -22.426 1.00 85.75 88 ALA A O 1
ATOM 648 N N . LEU A 1 89 ? 9.360 8.473 -24.462 1.00 87.12 89 LEU A N 1
ATOM 649 C CA . LEU A 1 89 ? 7.960 8.136 -24.752 1.00 87.12 89 LEU A CA 1
ATOM 650 C C . LEU A 1 89 ? 7.411 7.049 -23.813 1.00 87.12 89 LEU A C 1
ATOM 652 O O . LEU A 1 89 ? 6.264 7.133 -23.372 1.00 87.12 89 LEU A O 1
ATOM 656 N N . LEU A 1 90 ? 8.219 6.040 -23.480 1.00 87.06 90 LEU A N 1
ATOM 657 C CA . LEU A 1 90 ? 7.847 4.971 -22.552 1.00 87.06 90 LEU A CA 1
ATOM 658 C C . LEU A 1 90 ? 7.730 5.479 -21.112 1.00 87.06 90 LEU A C 1
ATOM 660 O O . LEU A 1 90 ? 6.789 5.104 -20.407 1.00 87.06 90 LEU A O 1
ATOM 664 N N . ALA A 1 91 ? 8.635 6.366 -20.695 1.00 82.50 91 ALA A N 1
ATOM 665 C CA . ALA A 1 91 ? 8.593 7.024 -19.394 1.00 82.50 91 ALA A CA 1
ATOM 666 C C . ALA A 1 91 ? 7.334 7.889 -19.240 1.00 82.50 91 ALA A C 1
ATOM 668 O O . ALA A 1 91 ? 6.673 7.828 -18.203 1.00 82.50 91 ALA A O 1
ATOM 669 N N . ALA A 1 92 ? 6.933 8.617 -20.290 1.00 82.25 92 ALA A N 1
ATOM 670 C CA . ALA A 1 92 ? 5.682 9.380 -20.301 1.00 82.25 92 ALA A CA 1
ATOM 671 C C . ALA A 1 92 ? 4.429 8.496 -20.133 1.00 82.25 92 ALA A C 1
ATOM 673 O O . ALA A 1 92 ? 3.386 8.971 -19.695 1.00 82.25 92 ALA A O 1
ATOM 674 N N . ARG A 1 93 ? 4.518 7.201 -20.463 1.00 83.75 93 ARG A N 1
ATOM 675 C CA . ARG A 1 93 ? 3.409 6.235 -20.399 1.00 83.75 93 ARG A CA 1
ATOM 676 C C . ARG A 1 93 ? 3.489 5.263 -19.214 1.00 83.75 93 ARG A C 1
ATOM 678 O O . ARG A 1 93 ? 2.691 4.333 -19.160 1.00 83.75 93 ARG A O 1
ATOM 685 N N . HIS A 1 94 ? 4.415 5.464 -18.273 1.00 81.25 94 HIS A N 1
ATOM 686 C CA . HIS A 1 94 ? 4.592 4.614 -17.084 1.00 81.25 94 HIS A CA 1
ATOM 687 C C . HIS A 1 94 ? 4.835 3.124 -17.388 1.00 81.25 94 HIS A C 1
ATOM 689 O O . HIS A 1 94 ? 4.370 2.239 -16.662 1.00 81.25 94 HIS A O 1
ATOM 695 N N . TYR A 1 95 ? 5.578 2.816 -18.453 1.00 84.56 95 TYR A N 1
ATOM 696 C CA . TYR A 1 95 ? 5.984 1.433 -18.704 1.00 84.56 95 TYR A CA 1
ATOM 697 C C . TYR A 1 95 ? 6.959 0.916 -17.636 1.00 84.56 95 TYR A C 1
ATOM 699 O O . TYR A 1 95 ? 7.656 1.670 -16.959 1.00 84.56 95 TYR A O 1
ATOM 707 N N . LYS A 1 96 ? 7.009 -0.412 -17.481 1.00 82.69 96 LYS A N 1
ATOM 708 C CA . LYS A 1 96 ? 7.905 -1.077 -16.526 1.00 82.69 96 LYS A CA 1
ATOM 709 C C . LYS A 1 96 ? 9.366 -0.891 -16.940 1.00 82.69 96 LYS A C 1
ATOM 711 O O . LYS A 1 96 ? 9.683 -0.982 -18.120 1.00 82.69 96 LYS A O 1
ATOM 716 N N . VAL A 1 97 ? 10.263 -0.781 -15.956 1.00 79.94 97 VAL A N 1
ATOM 717 C CA . VAL A 1 97 ? 11.725 -0.651 -16.154 1.00 79.94 97 VAL A CA 1
ATOM 718 C C . VAL A 1 97 ? 12.300 -1.726 -17.089 1.00 79.94 97 VAL A C 1
ATOM 720 O O . VAL A 1 97 ? 13.177 -1.447 -17.897 1.00 79.94 97 VAL A O 1
ATOM 723 N N . VAL A 1 98 ? 11.774 -2.953 -17.037 1.00 82.50 98 VAL A N 1
ATOM 724 C CA . VAL A 1 98 ? 12.209 -4.060 -17.909 1.00 82.50 98 VAL A CA 1
ATOM 725 C C . VAL A 1 98 ? 12.010 -3.736 -19.397 1.00 82.50 98 VAL A C 1
ATOM 727 O O . VAL A 1 98 ? 12.826 -4.135 -20.222 1.00 82.50 98 VAL A O 1
ATOM 730 N N . THR A 1 99 ? 10.968 -2.978 -19.75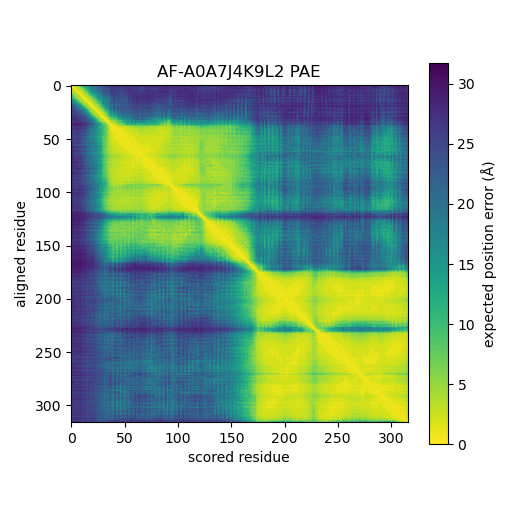0 1.00 84.12 99 THR A N 1
ATOM 731 C CA . THR A 1 99 ? 10.675 -2.598 -21.138 1.00 84.12 99 THR A CA 1
ATOM 732 C C . THR A 1 99 ? 11.793 -1.743 -21.737 1.00 84.12 99 THR A C 1
ATOM 734 O O . THR A 1 99 ? 12.147 -1.955 -22.892 1.00 84.12 99 THR A O 1
ATOM 737 N N . PHE A 1 100 ? 12.404 -0.854 -20.949 1.00 83.38 100 PHE A N 1
ATOM 738 C CA . PHE A 1 100 ? 13.512 0.007 -21.385 1.00 83.38 100 PHE A CA 1
ATOM 739 C C . PHE A 1 100 ? 14.734 -0.821 -21.811 1.00 83.38 100 PHE A C 1
ATOM 741 O O . PHE A 1 100 ? 15.314 -0.596 -22.868 1.00 83.38 100 PHE A O 1
ATOM 748 N N . TRP A 1 101 ? 15.073 -1.865 -21.047 1.00 85.44 101 TRP A N 1
ATOM 749 C CA . TRP A 1 101 ? 16.181 -2.770 -21.380 1.00 85.44 101 TRP A CA 1
ATOM 750 C C . TRP A 1 101 ? 15.939 -3.573 -22.660 1.00 85.44 101 TRP A C 1
ATOM 752 O O . TRP A 1 101 ? 16.865 -3.802 -23.438 1.00 85.44 101 TRP A O 1
ATOM 762 N N . ILE A 1 102 ? 14.693 -3.991 -22.890 1.00 88.62 102 ILE A N 1
ATOM 763 C CA . ILE A 1 102 ? 14.315 -4.703 -24.114 1.00 88.62 102 ILE A CA 1
ATOM 764 C C . ILE A 1 102 ? 14.419 -3.763 -25.317 1.00 88.62 102 ILE A C 1
ATOM 766 O O . ILE A 1 102 ? 15.009 -4.140 -26.327 1.00 88.62 102 ILE A O 1
ATOM 770 N N . VAL A 1 103 ? 13.888 -2.540 -25.207 1.00 88.69 103 VAL A N 1
ATOM 771 C CA . VAL A 1 103 ? 13.975 -1.527 -26.270 1.00 88.69 103 VAL A CA 1
ATOM 772 C C . VAL A 1 103 ? 15.426 -1.223 -26.614 1.00 88.69 103 VAL A C 1
ATOM 774 O O . VAL A 1 103 ? 15.782 -1.276 -27.791 1.00 88.69 103 VAL A O 1
ATOM 777 N N . LEU A 1 104 ? 16.268 -0.989 -25.604 1.00 87.44 104 LEU A N 1
ATOM 778 C CA . LEU A 1 104 ? 17.700 -0.766 -25.772 1.00 87.44 104 LEU A CA 1
ATOM 779 C C . LEU A 1 104 ? 18.341 -1.853 -26.645 1.00 87.44 104 LEU A C 1
ATOM 781 O O . LEU A 1 104 ? 18.984 -1.546 -27.650 1.00 87.44 104 LEU A O 1
ATOM 785 N N . LEU A 1 105 ? 18.135 -3.122 -26.282 1.00 88.25 105 LEU A N 1
ATOM 786 C CA . LEU A 1 105 ? 18.701 -4.261 -27.001 1.00 88.25 105 LEU A CA 1
ATOM 787 C C . LEU A 1 105 ? 18.173 -4.335 -28.442 1.00 88.25 105 LEU A C 1
ATOM 789 O O . LEU A 1 105 ? 18.954 -4.475 -29.382 1.00 88.25 105 LEU A O 1
ATOM 793 N N . VAL A 1 106 ? 16.854 -4.222 -28.622 1.00 93.00 106 VAL A N 1
ATOM 794 C CA . VAL A 1 106 ? 16.199 -4.357 -29.931 1.00 93.00 106 VAL A CA 1
ATOM 795 C C . VAL A 1 106 ? 16.660 -3.265 -30.894 1.00 93.00 106 VAL A C 1
ATOM 797 O O . VAL A 1 106 ? 17.021 -3.576 -32.028 1.00 93.00 106 VAL A O 1
ATOM 800 N N . VAL A 1 107 ? 16.707 -2.005 -30.453 1.00 91.19 107 VAL A N 1
ATOM 801 C CA . VAL A 1 107 ? 17.134 -0.874 -31.292 1.00 91.19 107 VAL A CA 1
ATOM 802 C C . VAL A 1 107 ? 18.575 -1.061 -31.771 1.00 91.19 107 VAL A C 1
ATOM 804 O O . VAL A 1 107 ? 18.858 -0.876 -32.955 1.00 91.19 107 VAL A O 1
ATOM 807 N N . HIS A 1 108 ? 19.479 -1.491 -30.887 1.00 87.56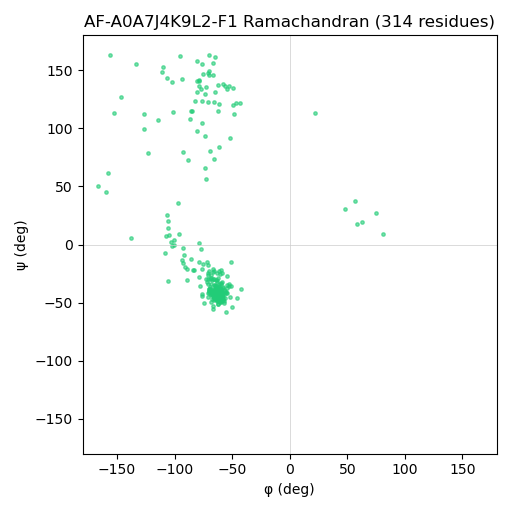 108 HIS A N 1
ATOM 808 C CA . HIS A 1 108 ? 20.882 -1.702 -31.244 1.00 87.56 108 HIS A CA 1
ATOM 809 C C . HIS A 1 108 ? 21.072 -2.905 -32.180 1.00 87.56 108 HIS A C 1
ATOM 811 O O . HIS A 1 108 ? 21.840 -2.812 -33.136 1.00 87.56 108 HIS A O 1
ATOM 817 N N . LEU A 1 109 ? 20.344 -4.007 -31.968 1.00 90.12 109 LEU A N 1
ATOM 818 C CA . LEU A 1 109 ? 20.383 -5.166 -32.869 1.00 90.12 109 LEU A CA 1
ATOM 819 C C . LEU A 1 109 ? 19.874 -4.821 -34.273 1.00 90.12 109 LEU A C 1
ATOM 821 O O . LEU A 1 109 ? 20.493 -5.210 -35.264 1.00 90.12 109 LEU A O 1
ATOM 825 N N . VAL A 1 110 ? 18.782 -4.055 -34.367 1.00 92.88 110 VAL A N 1
ATOM 826 C CA . VAL A 1 110 ? 18.251 -3.578 -35.653 1.00 92.88 110 VAL A CA 1
ATOM 827 C C . VAL A 1 110 ? 19.260 -2.665 -36.343 1.00 92.88 110 VAL A C 1
ATOM 829 O O . VAL A 1 110 ? 19.517 -2.839 -37.531 1.00 92.88 110 VAL A O 1
ATOM 832 N N . ALA A 1 111 ? 19.881 -1.738 -35.611 1.00 88.44 111 ALA A N 1
ATOM 833 C CA . ALA A 1 111 ? 20.894 -0.852 -36.172 1.00 88.44 111 ALA A CA 1
ATOM 834 C C . ALA A 1 111 ? 22.103 -1.616 -36.731 1.00 88.44 111 ALA A C 1
ATOM 836 O O . ALA A 1 111 ? 22.534 -1.341 -37.850 1.00 88.44 111 ALA A O 1
ATOM 837 N N . ILE A 1 112 ? 22.611 -2.611 -35.994 1.00 85.88 112 ILE A N 1
ATOM 838 C CA . ILE A 1 112 ? 23.686 -3.496 -36.466 1.00 85.88 112 ILE A CA 1
ATOM 839 C C . ILE A 1 112 ? 23.258 -4.216 -37.751 1.00 85.88 112 ILE A C 1
ATOM 841 O O . ILE A 1 112 ? 24.007 -4.219 -38.727 1.00 85.88 112 ILE A O 1
ATOM 845 N N . GLY A 1 113 ? 22.046 -4.779 -37.779 1.00 87.12 113 GLY A N 1
ATOM 846 C CA . GLY A 1 113 ? 21.510 -5.471 -38.953 1.00 87.12 113 GLY A CA 1
ATOM 847 C C . GLY A 1 113 ? 21.387 -4.568 -40.185 1.00 87.12 113 GLY A C 1
ATOM 848 O O . GLY A 1 113 ? 21.761 -4.978 -41.282 1.00 87.12 113 GLY A O 1
ATOM 849 N N . VAL A 1 114 ? 20.925 -3.325 -40.010 1.00 89.00 114 VAL A N 1
ATOM 850 C CA . VAL A 1 114 ? 20.826 -2.328 -41.091 1.00 89.00 114 VAL A CA 1
ATOM 851 C C . VAL A 1 114 ? 22.210 -1.941 -41.612 1.00 89.00 114 VAL A C 1
ATOM 853 O O . VAL A 1 114 ? 22.421 -1.919 -42.823 1.00 89.00 114 VAL A O 1
ATOM 856 N N . LEU A 1 115 ? 23.171 -1.672 -40.725 1.00 84.69 115 LEU A N 1
ATOM 857 C CA . LEU A 1 115 ? 24.535 -1.306 -41.122 1.00 84.69 115 LEU A CA 1
ATOM 858 C C . LEU A 1 115 ? 25.242 -2.443 -41.868 1.00 84.69 115 LEU A C 1
ATOM 860 O O . LEU A 1 115 ? 25.963 -2.185 -42.835 1.00 84.69 115 LEU A O 1
ATOM 864 N N . TRP A 1 116 ? 24.999 -3.687 -41.451 1.00 83.69 116 TRP A N 1
ATOM 865 C CA . TRP A 1 116 ? 25.496 -4.878 -42.132 1.00 83.69 116 TRP A CA 1
ATOM 866 C C . TRP A 1 116 ? 24.867 -5.045 -43.523 1.00 83.69 116 TRP A C 1
ATOM 868 O O . TRP A 1 116 ? 25.588 -5.228 -44.501 1.00 83.69 116 TRP A O 1
ATOM 878 N N . LEU A 1 117 ? 23.542 -4.894 -43.639 1.00 88.69 117 LEU A N 1
ATOM 879 C CA . LEU A 1 117 ? 22.820 -4.998 -44.914 1.00 88.69 117 LEU A CA 1
ATOM 880 C C . LEU A 1 117 ? 23.273 -3.946 -45.938 1.00 88.69 117 LEU A C 1
ATOM 882 O O . LEU A 1 117 ? 23.361 -4.235 -47.128 1.00 88.69 117 LEU A O 1
ATOM 886 N N . LEU A 1 118 ? 23.575 -2.730 -45.478 1.00 86.19 118 LEU A N 1
ATOM 887 C CA . LEU A 1 118 ? 24.061 -1.636 -46.323 1.00 86.19 118 LEU A CA 1
ATOM 888 C C . LEU A 1 118 ? 25.550 -1.756 -46.679 1.00 86.19 118 LEU A C 1
ATOM 890 O O . LEU A 1 118 ? 26.087 -0.877 -47.351 1.00 86.19 118 LEU A O 1
ATOM 894 N N . ASN A 1 119 ? 26.222 -2.819 -46.230 1.00 81.25 119 ASN A N 1
ATOM 895 C CA . ASN A 1 119 ? 27.646 -3.060 -46.443 1.00 81.25 119 ASN A CA 1
ATOM 896 C C . ASN A 1 119 ? 28.561 -1.947 -45.892 1.00 81.25 119 ASN A C 1
ATOM 898 O O . ASN A 1 119 ? 29.731 -1.842 -46.258 1.00 81.25 119 ASN A O 1
ATOM 902 N N . LEU A 1 120 ? 28.037 -1.111 -44.990 1.00 72.00 120 LEU A N 1
ATOM 903 C CA . LEU A 1 120 ? 28.769 0.015 -44.411 1.00 72.00 120 LEU A CA 1
ATOM 904 C C . LEU A 1 120 ? 29.856 -0.472 -43.445 1.00 72.00 120 LEU A C 1
ATOM 906 O O . LEU A 1 120 ? 30.864 0.202 -43.266 1.00 72.00 120 LEU A O 1
ATOM 910 N N . THR A 1 121 ? 29.692 -1.668 -42.871 1.00 63.25 121 THR A N 1
ATOM 911 C CA . THR A 1 121 ? 30.658 -2.304 -41.960 1.00 63.25 121 THR A CA 1
ATOM 912 C C . THR A 1 121 ? 31.926 -2.819 -42.644 1.00 63.25 121 THR A C 1
ATOM 914 O O . THR A 1 121 ? 32.877 -3.149 -41.945 1.00 63.25 121 THR A O 1
ATOM 917 N N . LEU A 1 122 ? 31.938 -2.934 -43.979 1.00 58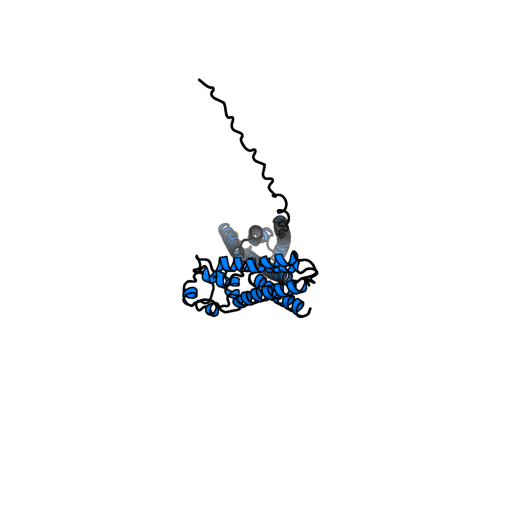.31 122 LEU A N 1
ATOM 918 C CA . LEU A 1 122 ? 33.046 -3.513 -44.754 1.00 58.31 122 LEU A CA 1
ATOM 919 C C . LEU A 1 122 ? 33.962 -2.462 -45.402 1.00 58.31 122 LEU A C 1
ATOM 921 O O . LEU A 1 122 ? 34.950 -2.816 -46.039 1.00 58.31 122 LEU A O 1
ATOM 925 N N . VAL A 1 123 ? 33.675 -1.171 -45.216 1.00 66.00 123 VAL A N 1
ATOM 926 C CA . VAL A 1 123 ? 34.599 -0.103 -45.609 1.00 66.00 123 VAL A CA 1
ATOM 927 C C . VAL A 1 123 ? 35.727 -0.059 -44.573 1.00 66.00 123 VAL A C 1
ATOM 929 O O . VAL A 1 123 ? 35.519 0.424 -43.463 1.00 66.00 123 VAL A O 1
ATOM 932 N N . GLU A 1 124 ? 36.915 -0.562 -44.934 1.00 59.56 124 GLU A N 1
ATOM 933 C CA . GLU A 1 124 ? 38.101 -0.763 -44.065 1.00 59.56 124 GLU A CA 1
ATOM 934 C C . GLU A 1 124 ? 38.533 0.459 -43.231 1.00 59.56 124 GLU A C 1
ATOM 936 O O . GLU A 1 124 ? 39.288 0.323 -42.273 1.00 59.56 124 GLU A O 1
ATOM 941 N N . GLN A 1 125 ? 38.047 1.656 -43.559 1.00 58.03 125 GLN A N 1
ATOM 942 C CA . GLN A 1 125 ? 38.368 2.894 -42.848 1.00 58.03 125 GLN A CA 1
ATOM 943 C C . GLN A 1 125 ? 37.386 3.263 -41.733 1.00 58.03 125 GLN A C 1
ATOM 945 O O . GLN A 1 125 ? 37.597 4.265 -41.052 1.00 58.03 125 GLN A O 1
ATOM 950 N N . VAL A 1 126 ? 36.306 2.505 -41.532 1.00 60.75 126 VAL A N 1
ATOM 951 C CA . VAL A 1 126 ? 35.284 2.875 -40.553 1.00 60.75 126 VAL A CA 1
ATOM 952 C C . VAL A 1 126 ? 35.237 1.859 -39.424 1.00 60.75 126 VAL A C 1
ATOM 954 O O . VAL A 1 126 ? 34.708 0.759 -39.568 1.00 60.75 126 VAL A O 1
ATOM 957 N N . ASN A 1 127 ? 35.737 2.254 -38.251 1.00 71.44 127 ASN A N 1
ATOM 958 C CA . ASN A 1 127 ? 35.599 1.491 -37.009 1.00 71.44 127 ASN A CA 1
ATOM 959 C C . ASN A 1 127 ? 34.154 1.563 -36.465 1.00 71.44 127 ASN A C 1
ATOM 961 O O . ASN A 1 127 ? 33.906 1.977 -35.332 1.00 71.44 127 ASN A O 1
ATOM 965 N N . ILE A 1 128 ? 33.178 1.169 -37.292 1.00 67.38 128 ILE A N 1
ATOM 966 C CA . ILE A 1 128 ? 31.746 1.172 -36.965 1.00 67.38 128 ILE A CA 1
ATOM 967 C C . ILE A 1 128 ? 31.487 0.280 -35.754 1.00 67.38 128 ILE A C 1
ATOM 969 O O . ILE A 1 128 ? 30.715 0.649 -34.875 1.00 67.38 128 ILE A O 1
ATOM 973 N N . ALA A 1 129 ? 32.167 -0.867 -35.669 1.00 70.25 129 ALA A N 1
ATOM 974 C CA . ALA A 1 129 ? 32.066 -1.765 -34.523 1.00 70.25 129 ALA A CA 1
ATOM 975 C C . ALA A 1 129 ? 32.473 -1.070 -33.212 1.00 70.25 129 ALA A C 1
ATOM 977 O O . ALA A 1 129 ? 31.781 -1.210 -32.200 1.00 70.25 129 ALA A O 1
ATOM 978 N N . GLY A 1 130 ? 33.544 -0.270 -33.237 1.00 75.94 130 GLY A N 1
ATOM 979 C CA . GLY A 1 130 ? 33.965 0.569 -32.117 1.00 75.94 130 GLY A CA 1
ATOM 980 C C . GLY A 1 130 ? 32.923 1.631 -31.765 1.00 75.94 130 GLY A C 1
ATOM 981 O O . GLY A 1 130 ? 32.578 1.781 -30.592 1.00 75.94 130 GLY A O 1
ATOM 982 N N . SER A 1 131 ? 32.353 2.319 -32.758 1.00 72.25 131 SER A N 1
ATOM 983 C CA . SER A 1 131 ? 31.305 3.325 -32.528 1.00 72.25 131 SER A CA 1
ATOM 984 C C . SER A 1 131 ? 30.019 2.723 -31.953 1.00 72.25 131 SER A C 1
ATOM 986 O O . SER A 1 131 ? 29.471 3.275 -31.002 1.00 72.25 131 SER A O 1
ATOM 988 N N . ILE A 1 132 ? 29.573 1.567 -32.455 1.00 73.50 132 ILE A N 1
ATOM 989 C CA . ILE A 1 132 ? 28.395 0.850 -31.941 1.00 73.50 132 ILE A CA 1
ATOM 990 C C . ILE A 1 132 ? 28.645 0.358 -30.516 1.00 73.50 132 ILE A C 1
ATOM 992 O O . ILE A 1 132 ? 27.792 0.534 -29.650 1.00 73.50 132 ILE A O 1
ATOM 996 N N . SER A 1 133 ? 29.816 -0.224 -30.248 1.00 74.75 133 SER A N 1
ATOM 997 C CA . SER A 1 133 ? 30.162 -0.704 -28.903 1.00 74.75 133 SER A CA 1
ATOM 998 C C . SER A 1 133 ? 30.200 0.451 -27.903 1.00 74.75 133 SER A C 1
ATOM 1000 O O . SER A 1 133 ? 29.661 0.345 -26.803 1.00 74.75 133 SER A O 1
ATOM 1002 N N . THR A 1 134 ? 30.763 1.590 -28.314 1.00 75.56 134 THR A N 1
ATOM 1003 C CA . THR A 1 134 ? 30.788 2.815 -27.505 1.00 75.56 134 THR A CA 1
ATOM 1004 C C . THR A 1 134 ? 29.373 3.346 -27.272 1.00 75.56 134 THR A C 1
ATOM 1006 O O . THR A 1 134 ? 29.032 3.696 -26.144 1.00 75.56 134 THR A O 1
ATOM 1009 N N . SER A 1 135 ? 28.521 3.344 -28.303 1.00 77.50 135 SER A N 1
ATOM 1010 C CA . SER A 1 135 ? 27.111 3.738 -28.206 1.00 77.50 135 SER A CA 1
ATOM 1011 C C . SER A 1 135 ? 26.332 2.843 -27.238 1.00 77.50 135 SER A C 1
ATOM 1013 O O . SER A 1 135 ? 25.614 3.356 -26.379 1.00 77.50 135 SER A O 1
ATOM 1015 N N . LEU A 1 136 ? 26.533 1.525 -27.298 1.00 79.00 136 LEU A N 1
ATOM 1016 C CA . LEU A 1 136 ? 25.886 0.566 -26.406 1.00 79.00 136 LEU A CA 1
ATOM 1017 C C . LEU A 1 136 ? 26.304 0.782 -24.946 1.00 79.00 136 LEU A C 1
ATOM 1019 O O . LEU A 1 136 ? 25.446 0.835 -24.065 1.00 79.00 136 LEU A O 1
ATOM 1023 N N . ILE A 1 137 ? 27.607 0.954 -24.689 1.00 81.19 137 ILE A N 1
ATOM 1024 C CA . ILE A 1 137 ? 28.134 1.231 -23.344 1.00 81.19 137 ILE A CA 1
ATOM 1025 C C . ILE A 1 137 ? 27.545 2.536 -22.808 1.00 81.19 137 ILE A C 1
ATOM 1027 O O . ILE A 1 137 ? 27.055 2.575 -21.681 1.00 81.19 137 ILE A O 1
ATOM 1031 N N . PHE A 1 138 ? 27.557 3.596 -23.617 1.00 79.25 138 PHE A N 1
ATOM 1032 C CA . PHE A 1 138 ? 27.060 4.903 -23.201 1.00 79.25 138 PHE A CA 1
ATOM 1033 C C . PHE A 1 138 ? 25.565 4.856 -22.878 1.00 79.25 138 PHE A C 1
ATOM 1035 O O . PHE A 1 138 ? 25.137 5.364 -21.841 1.00 79.25 138 PHE A O 1
ATOM 1042 N N . THR A 1 139 ? 24.780 4.177 -23.718 1.00 76.38 139 THR A N 1
ATOM 1043 C CA . THR A 1 139 ? 23.344 4.018 -23.482 1.00 76.38 139 THR A CA 1
ATOM 1044 C C . THR A 1 139 ? 23.083 3.201 -22.220 1.00 76.38 139 THR A C 1
ATOM 1046 O O . THR A 1 139 ? 22.300 3.629 -21.380 1.00 76.38 139 THR A O 1
ATOM 1049 N N . ALA A 1 140 ? 23.798 2.090 -22.012 1.00 77.75 140 ALA A N 1
ATOM 1050 C CA . ALA A 1 140 ? 23.666 1.284 -20.801 1.00 77.75 140 ALA A CA 1
ATOM 1051 C C . ALA A 1 140 ? 23.986 2.091 -19.530 1.00 77.75 140 ALA A C 1
ATOM 1053 O O . ALA A 1 140 ? 23.242 2.015 -18.552 1.00 77.75 140 ALA A O 1
ATOM 1054 N N . VAL A 1 141 ? 25.046 2.908 -19.545 1.00 83.12 141 VAL A N 1
ATOM 1055 C CA . VAL A 1 141 ? 25.397 3.792 -18.420 1.00 83.12 141 VAL A CA 1
ATOM 1056 C C . VAL A 1 141 ? 24.284 4.804 -18.146 1.00 83.12 141 VAL A C 1
ATOM 1058 O O . VAL A 1 141 ? 23.881 4.959 -16.992 1.00 83.12 141 VAL A O 1
ATOM 1061 N N . ILE A 1 142 ? 23.744 5.456 -19.181 1.00 79.31 142 ILE A N 1
ATOM 1062 C CA . ILE A 1 142 ? 22.627 6.400 -19.029 1.00 79.31 142 ILE A CA 1
ATOM 1063 C C . ILE A 1 142 ? 21.401 5.694 -18.443 1.00 79.31 142 ILE A C 1
ATOM 1065 O O . ILE A 1 142 ? 20.837 6.179 -17.462 1.00 79.31 142 ILE A O 1
ATOM 1069 N N . THR A 1 143 ? 21.013 4.536 -18.982 1.00 76.69 143 THR A N 1
ATOM 1070 C CA . THR A 1 143 ? 19.869 3.760 -18.486 1.00 76.69 143 THR A CA 1
ATOM 1071 C C . THR A 1 143 ? 20.059 3.374 -17.015 1.00 76.69 143 THR A C 1
ATOM 1073 O O . THR A 1 143 ? 19.128 3.507 -16.219 1.00 76.69 143 THR A O 1
ATOM 1076 N N . VAL A 1 144 ? 21.266 2.973 -16.596 1.00 80.06 144 VAL A N 1
ATOM 1077 C CA . VAL A 1 144 ? 21.570 2.704 -15.177 1.00 80.06 144 VAL A CA 1
ATOM 1078 C C . VAL A 1 144 ? 21.423 3.965 -14.323 1.00 80.06 144 VAL A C 1
ATOM 1080 O O . VAL A 1 144 ? 20.790 3.919 -13.272 1.00 80.06 144 VAL A O 1
ATOM 1083 N N . ILE A 1 145 ? 21.961 5.107 -14.757 1.00 80.62 145 ILE A N 1
ATOM 1084 C CA . ILE A 1 145 ? 21.855 6.366 -14.003 1.00 80.62 145 ILE A CA 1
ATOM 1085 C C . ILE A 1 145 ? 20.387 6.776 -13.831 1.00 80.62 145 ILE A C 1
ATOM 1087 O O . ILE A 1 145 ? 19.976 7.113 -12.719 1.00 80.62 145 ILE A O 1
ATOM 1091 N N . VAL A 1 146 ? 19.592 6.709 -14.903 1.00 76.12 146 VAL A N 1
ATOM 1092 C CA . VAL A 1 146 ? 18.161 7.048 -14.882 1.00 76.12 146 VAL A CA 1
ATOM 1093 C C . VAL A 1 146 ? 17.395 6.100 -13.959 1.00 76.12 146 VAL A C 1
ATOM 1095 O O . VAL A 1 146 ? 16.680 6.555 -13.069 1.00 76.12 146 VAL A O 1
ATOM 1098 N N . THR A 1 147 ? 17.605 4.789 -14.089 1.00 74.56 147 THR A N 1
ATOM 1099 C CA . THR A 1 147 ? 16.920 3.794 -13.245 1.00 74.56 147 THR A CA 1
ATOM 1100 C C . THR A 1 147 ? 17.298 3.911 -11.767 1.00 74.56 147 THR A C 1
ATOM 1102 O O . THR A 1 147 ? 16.432 3.778 -10.903 1.00 74.56 147 THR A O 1
ATOM 1105 N N . LEU A 1 148 ? 18.559 4.221 -11.445 1.00 78.44 148 LEU A N 1
ATOM 1106 C CA . LEU A 1 148 ? 18.989 4.489 -10.069 1.00 78.44 148 LEU A CA 1
ATOM 1107 C C . LEU A 1 148 ? 18.397 5.791 -9.515 1.00 78.44 148 LEU A C 1
ATOM 1109 O O . LEU A 1 148 ? 18.045 5.846 -8.333 1.00 78.44 148 LEU A O 1
ATOM 1113 N N . ALA A 1 149 ? 18.287 6.838 -10.337 1.00 75.38 149 ALA A N 1
ATOM 1114 C CA . ALA A 1 149 ? 17.649 8.091 -9.944 1.00 75.38 149 ALA A CA 1
ATOM 1115 C C . ALA A 1 149 ? 16.157 7.885 -9.639 1.00 75.38 149 ALA A C 1
ATOM 1117 O O . ALA A 1 149 ? 15.674 8.366 -8.611 1.00 75.38 149 ALA A O 1
ATOM 1118 N N . ASP A 1 150 ? 15.455 7.106 -10.463 1.00 72.06 150 ASP A N 1
ATOM 1119 C CA . ASP A 1 150 ? 14.054 6.749 -10.235 1.00 72.06 150 ASP A CA 1
ATOM 1120 C C . ASP A 1 150 ? 13.881 5.856 -9.005 1.00 72.06 150 ASP A C 1
ATOM 1122 O O . ASP A 1 150 ? 13.020 6.127 -8.169 1.00 72.06 150 ASP A O 1
ATOM 1126 N N . ALA A 1 151 ? 14.743 4.855 -8.806 1.00 74.31 151 ALA A N 1
ATOM 1127 C CA . ALA A 1 151 ? 14.709 4.015 -7.609 1.00 74.31 151 ALA A CA 1
ATOM 1128 C C . ALA A 1 151 ? 14.905 4.837 -6.322 1.00 74.31 151 ALA A C 1
ATOM 1130 O O . ALA A 1 151 ? 14.202 4.624 -5.332 1.00 74.31 151 ALA A O 1
ATOM 1131 N N . LYS A 1 152 ? 15.821 5.818 -6.336 1.00 75.00 152 LYS A N 1
ATOM 1132 C CA . LYS A 1 152 ? 15.996 6.761 -5.220 1.00 75.00 152 LYS A CA 1
ATOM 1133 C C . LYS A 1 152 ? 14.754 7.619 -4.997 1.00 75.00 152 LYS A C 1
ATOM 1135 O O . LYS A 1 152 ? 14.399 7.842 -3.846 1.00 75.00 152 LYS A O 1
ATOM 1140 N N . ARG A 1 153 ? 14.084 8.072 -6.060 1.00 72.12 153 ARG A N 1
ATOM 1141 C CA . ARG A 1 153 ? 12.855 8.873 -5.959 1.00 72.12 153 ARG A CA 1
ATOM 1142 C C . ARG A 1 153 ? 11.678 8.081 -5.422 1.00 72.12 153 ARG A C 1
ATOM 1144 O O . ARG A 1 153 ? 10.993 8.592 -4.552 1.00 72.12 153 ARG A O 1
ATOM 1151 N N . VAL A 1 154 ? 11.471 6.848 -5.877 1.00 70.31 154 VAL A N 1
ATOM 1152 C CA . VAL A 1 154 ? 10.432 5.964 -5.325 1.00 70.31 154 VAL A CA 1
ATOM 1153 C C . VAL A 1 154 ? 10.712 5.696 -3.850 1.00 70.31 154 VAL A C 1
ATOM 1155 O O . VAL A 1 154 ? 9.818 5.804 -3.019 1.00 70.31 154 VAL A O 1
ATOM 1158 N N . LYS A 1 155 ? 11.972 5.426 -3.492 1.00 70.19 155 LYS A N 1
ATOM 1159 C CA . LYS A 1 155 ? 12.362 5.262 -2.088 1.00 70.19 155 LYS A CA 1
ATOM 1160 C C . LYS A 1 155 ? 12.118 6.535 -1.272 1.00 70.19 155 LYS A C 1
ATOM 1162 O O . LYS A 1 155 ? 11.670 6.434 -0.136 1.00 70.19 155 LYS A O 1
ATOM 1167 N N . GLN A 1 156 ? 12.389 7.706 -1.846 1.00 71.19 156 GLN A N 1
ATOM 1168 C CA . GLN A 1 156 ? 12.140 8.990 -1.201 1.00 71.19 156 GLN A CA 1
ATOM 1169 C C . GLN A 1 156 ? 10.644 9.280 -1.082 1.00 71.19 156 GLN A C 1
ATOM 1171 O O . GLN A 1 156 ? 10.237 9.674 -0.011 1.00 71.19 156 GLN A O 1
ATOM 1176 N N . SER A 1 157 ? 9.808 9.011 -2.090 1.00 66.25 157 SER A N 1
ATOM 1177 C CA . SER A 1 157 ? 8.360 9.246 -1.984 1.00 66.25 157 SER A CA 1
ATOM 1178 C C . SER A 1 157 ? 7.695 8.286 -1.003 1.00 66.25 157 SER A C 1
ATOM 1180 O O . SER A 1 157 ? 6.764 8.673 -0.314 1.00 66.25 157 SER A O 1
ATOM 1182 N N . VAL A 1 158 ? 8.173 7.040 -0.912 1.00 67.12 158 VAL A N 1
ATOM 1183 C CA . VAL A 1 158 ? 7.739 6.097 0.129 1.00 67.12 158 VAL A CA 1
ATOM 1184 C C . VAL A 1 158 ? 8.168 6.600 1.502 1.00 67.12 158 VAL A C 1
ATOM 1186 O O . VAL A 1 158 ? 7.386 6.525 2.443 1.00 67.12 158 VAL A O 1
ATOM 1189 N N . LYS A 1 159 ? 9.388 7.137 1.619 1.00 71.75 159 LYS A N 1
ATOM 1190 C CA . LYS A 1 159 ? 9.869 7.740 2.859 1.00 71.75 159 LYS A CA 1
ATOM 1191 C C . LYS A 1 159 ? 9.082 8.999 3.220 1.00 71.75 159 LYS A C 1
ATOM 1193 O O . LYS A 1 159 ? 8.687 9.111 4.360 1.00 71.75 159 LYS A O 1
ATOM 1198 N N . ASP A 1 160 ? 8.806 9.887 2.274 1.00 68.06 160 ASP A N 1
ATOM 1199 C CA . ASP A 1 160 ? 8.061 11.126 2.490 1.00 68.06 160 ASP A CA 1
ATOM 1200 C C . ASP A 1 160 ? 6.598 10.819 2.832 1.00 68.06 160 ASP A C 1
ATOM 1202 O O . ASP A 1 160 ? 6.071 11.403 3.763 1.00 68.06 160 ASP A O 1
ATOM 1206 N N . ALA A 1 161 ? 5.962 9.842 2.174 1.00 62.19 161 ALA A N 1
ATOM 1207 C CA . ALA A 1 161 ? 4.622 9.375 2.541 1.00 62.19 161 ALA A CA 1
ATOM 1208 C C . ALA A 1 161 ? 4.603 8.720 3.931 1.00 62.19 161 ALA A C 1
ATOM 1210 O O . ALA A 1 161 ? 3.639 8.864 4.680 1.00 62.19 161 ALA A O 1
ATOM 1211 N N . HIS A 1 162 ? 5.674 8.012 4.294 1.00 60.56 162 HIS A N 1
ATOM 1212 C CA . HIS A 1 162 ? 5.830 7.461 5.633 1.00 60.56 162 HIS A CA 1
ATOM 1213 C C . HIS A 1 162 ? 6.095 8.556 6.673 1.00 60.56 162 HIS A C 1
ATOM 1215 O O . HIS A 1 162 ? 5.485 8.515 7.732 1.00 60.56 162 HIS A O 1
ATOM 1221 N N . ASP A 1 163 ? 6.931 9.550 6.371 1.00 63.03 163 ASP A N 1
ATOM 1222 C CA . ASP A 1 163 ? 7.275 10.701 7.217 1.00 63.03 163 ASP A CA 1
ATOM 1223 C C . ASP A 1 163 ? 6.091 11.679 7.340 1.00 63.03 163 ASP A C 1
ATOM 1225 O O . ASP A 1 163 ? 5.925 12.321 8.368 1.00 63.03 163 ASP A O 1
ATOM 1229 N N . GLU A 1 164 ? 5.221 11.781 6.336 1.00 57.19 164 GLU A N 1
ATOM 1230 C CA . GLU A 1 164 ? 3.976 12.555 6.383 1.00 57.19 164 GLU A CA 1
ATOM 1231 C C . GLU A 1 164 ? 2.882 11.807 7.156 1.00 57.19 164 GLU A C 1
ATOM 1233 O O . GLU A 1 164 ? 2.160 12.418 7.938 1.00 57.19 164 GLU A O 1
ATOM 1238 N N . SER A 1 165 ? 2.837 10.475 7.049 1.00 55.34 165 SER A N 1
ATOM 1239 C CA . SER A 1 165 ? 2.018 9.613 7.912 1.00 55.34 165 SER A CA 1
ATOM 1240 C C . SER A 1 165 ? 2.516 9.566 9.363 1.00 55.34 165 SER A C 1
ATOM 1242 O O . SER A 1 165 ? 1.710 9.367 10.268 1.00 55.34 165 SER A O 1
ATOM 1244 N N . SER A 1 166 ? 3.820 9.737 9.597 1.00 51.22 166 SER A N 1
ATOM 1245 C CA . SER A 1 166 ? 4.445 9.714 10.930 1.00 51.22 166 SER A CA 1
ATOM 1246 C C . SER A 1 166 ? 4.779 11.097 11.481 1.00 51.22 166 SER A C 1
ATOM 1248 O O . SER A 1 166 ? 5.155 11.217 12.647 1.00 51.22 166 SER A O 1
ATOM 1250 N N . ARG A 1 167 ? 4.506 12.168 10.724 1.00 50.41 167 ARG A N 1
ATOM 1251 C CA . ARG A 1 167 ? 4.125 13.464 11.284 1.00 50.41 167 ARG A CA 1
ATOM 1252 C C . ARG A 1 167 ? 2.770 13.276 11.956 1.00 50.41 167 ARG A C 1
ATOM 1254 O O . ARG A 1 167 ? 1.739 13.753 11.494 1.00 50.41 167 ARG A O 1
ATOM 1261 N N . THR A 1 168 ? 2.795 12.610 13.105 1.00 49.66 168 THR A N 1
ATOM 1262 C CA . THR A 1 168 ? 1.901 12.912 14.207 1.00 49.66 168 THR A CA 1
ATOM 1263 C C . THR A 1 168 ? 2.051 14.406 14.442 1.00 49.66 168 THR A C 1
ATOM 1265 O O . THR A 1 168 ? 2.967 14.848 15.137 1.00 49.66 168 THR A O 1
ATOM 1268 N N . VAL A 1 169 ? 1.208 15.205 13.781 1.00 46.69 169 VAL A N 1
ATOM 1269 C CA . VAL A 1 169 ? 0.906 16.558 14.234 1.00 46.69 169 VAL A CA 1
ATOM 1270 C C . VAL A 1 169 ? 0.714 16.403 15.733 1.00 46.69 169 VAL A C 1
ATOM 1272 O O . VAL A 1 169 ? -0.052 15.532 16.150 1.00 46.69 169 VAL A O 1
ATOM 1275 N N . GLU A 1 170 ? 1.504 17.131 16.524 1.00 47.66 170 GLU A N 1
ATOM 1276 C CA . GLU A 1 170 ? 1.378 17.166 17.977 1.00 47.66 170 GLU A CA 1
ATOM 1277 C C . GLU A 1 170 ? -0.013 17.730 18.266 1.00 47.66 170 GLU A C 1
ATOM 1279 O O . GLU A 1 170 ? -0.238 18.934 18.364 1.00 47.66 170 GLU A O 1
ATOM 1284 N N . PHE A 1 171 ? -0.986 16.830 18.224 1.00 46.56 171 PHE A N 1
ATOM 1285 C CA . PHE A 1 171 ? -2.391 17.128 18.290 1.00 46.56 171 PHE A CA 1
ATOM 1286 C C . PHE A 1 171 ? -2.678 17.335 19.766 1.00 46.56 171 PHE A C 1
ATOM 1288 O O . PHE A 1 171 ? -2.762 16.370 20.537 1.00 46.56 171 PHE A O 1
ATOM 1295 N N . LYS A 1 172 ? -2.688 18.613 20.149 1.00 48.16 172 LYS A N 1
ATOM 1296 C CA . LYS A 1 172 ? -3.111 19.088 21.459 1.00 48.16 172 LYS A CA 1
ATOM 1297 C C . LYS A 1 172 ? -4.623 19.263 21.411 1.00 48.16 172 LYS A C 1
ATOM 1299 O O . LYS A 1 172 ? -5.097 20.084 20.627 1.00 48.16 172 LYS A O 1
ATOM 1304 N N . PRO A 1 173 ? -5.376 18.488 22.190 1.00 53.34 173 PRO A N 1
ATOM 1305 C CA . PRO A 1 173 ? -6.815 18.464 22.054 1.00 53.34 173 PRO A CA 1
ATOM 1306 C C . PRO A 1 173 ? -7.459 19.619 22.797 1.00 53.34 173 PRO A C 1
ATOM 1308 O O . PRO A 1 173 ? -7.325 19.753 24.010 1.00 53.34 173 PRO A O 1
ATOM 1311 N N . GLU A 1 174 ? -8.235 20.421 22.084 1.00 56.38 174 GLU A N 1
ATOM 1312 C CA . GLU A 1 174 ? -9.187 21.317 22.740 1.00 56.38 174 GLU A CA 1
ATOM 1313 C C . GLU A 1 174 ? -10.577 20.662 22.878 1.00 56.38 174 GLU A C 1
ATOM 1315 O O . GLU A 1 174 ? -11.388 21.144 23.670 1.00 56.38 174 GLU A O 1
ATOM 1320 N N . LYS A 1 175 ? -10.883 19.566 22.148 1.00 69.06 175 LYS A N 1
ATOM 1321 C CA . LYS A 1 175 ? -12.232 18.961 22.099 1.00 69.06 175 LYS A CA 1
ATOM 1322 C C . LYS A 1 175 ? -12.220 17.431 21.943 1.00 69.06 175 LYS A C 1
ATOM 1324 O O . LYS A 1 175 ? -11.661 16.908 20.986 1.00 69.06 175 LYS A O 1
ATOM 1329 N N . LEU A 1 176 ? -12.927 16.733 22.841 1.00 72.44 176 LEU A N 1
ATOM 1330 C CA . LEU A 1 176 ? -13.208 15.283 22.792 1.00 72.44 176 LEU A CA 1
ATOM 1331 C C . LEU A 1 176 ? -13.867 14.847 21.467 1.00 72.44 176 LEU A C 1
ATOM 1333 O O . LEU A 1 176 ? -13.698 13.719 21.023 1.00 72.44 176 LEU A O 1
ATOM 1337 N N . ASP A 1 177 ? -14.580 15.760 20.817 1.00 76.94 177 ASP A N 1
ATOM 1338 C CA . ASP A 1 177 ? -15.295 15.529 19.561 1.00 76.94 177 ASP A CA 1
ATOM 1339 C C . ASP A 1 177 ? -14.368 15.151 18.389 1.00 76.94 177 ASP A C 1
ATOM 1341 O O . ASP A 1 177 ? -14.599 14.182 17.667 1.00 76.94 177 ASP A O 1
ATOM 1345 N N . GLU A 1 178 ? -13.238 15.852 18.250 1.00 77.75 178 GLU A N 1
ATOM 1346 C CA . GLU A 1 178 ? -12.260 15.557 17.192 1.00 77.75 178 GLU A CA 1
ATOM 1347 C C . GLU A 1 178 ? -11.656 14.162 17.368 1.00 77.75 178 GLU A C 1
ATOM 1349 O O . GLU A 1 178 ? -11.338 13.466 16.398 1.00 77.75 178 GLU A O 1
ATOM 1354 N N . TYR A 1 179 ? -11.553 13.727 18.622 1.00 76.25 179 TYR A N 1
ATOM 1355 C CA . TYR A 1 179 ? -11.090 12.400 18.938 1.00 76.25 179 TYR A CA 1
ATOM 1356 C C . TYR A 1 179 ? -12.104 11.335 18.501 1.00 76.25 179 TYR A C 1
ATOM 1358 O O . TYR A 1 179 ? -11.749 10.381 17.804 1.00 76.25 179 TYR A O 1
ATOM 1366 N N . VAL A 1 180 ? -13.373 11.506 18.858 1.00 82.50 180 VAL A N 1
ATOM 1367 C CA . VAL A 1 180 ? -14.454 10.573 18.508 1.00 82.50 180 VAL A CA 1
ATOM 1368 C C . VAL A 1 180 ? -14.492 10.276 17.007 1.00 82.50 180 VAL A C 1
ATOM 1370 O O . VAL A 1 180 ? -14.543 9.111 16.603 1.00 82.50 180 VAL A O 1
ATOM 1373 N N . HIS A 1 181 ? -14.372 11.308 16.174 1.00 85.56 181 HIS A N 1
ATOM 1374 C CA . HIS A 1 181 ? -14.342 11.129 14.725 1.00 85.56 181 HIS A CA 1
ATOM 1375 C C . HIS A 1 181 ? -13.109 10.361 14.243 1.00 85.56 181 HIS A C 1
ATOM 1377 O O . HIS A 1 181 ? -13.216 9.489 13.379 1.00 85.56 181 HIS A O 1
ATOM 1383 N N . ALA A 1 182 ? -11.939 10.613 14.836 1.00 88.31 182 ALA A N 1
ATOM 1384 C CA . ALA A 1 182 ? -10.727 9.895 14.467 1.00 88.31 182 ALA A CA 1
ATOM 1385 C C . ALA A 1 182 ? -10.843 8.386 14.750 1.00 88.31 182 ALA A C 1
ATOM 1387 O O . ALA A 1 182 ? -10.478 7.578 13.889 1.00 88.31 182 ALA A O 1
ATOM 1388 N N . ILE A 1 183 ? -11.369 7.987 15.916 1.00 90.81 183 ILE A N 1
ATOM 1389 C CA . ILE A 1 183 ? -11.540 6.562 16.249 1.00 90.81 183 ILE A CA 1
ATOM 1390 C C . ILE A 1 183 ? -12.631 5.899 15.412 1.00 90.81 183 ILE A C 1
ATOM 1392 O O . ILE A 1 183 ? -12.447 4.764 14.969 1.00 90.81 183 ILE A O 1
ATOM 1396 N N . GLU A 1 184 ? -13.727 6.607 15.135 1.00 92.88 184 GLU A N 1
ATOM 1397 C CA . GLU A 1 184 ? -14.793 6.150 14.244 1.00 92.88 184 GLU A CA 1
ATOM 1398 C C . GLU A 1 184 ? -14.239 5.825 12.849 1.00 92.88 184 GLU A C 1
ATOM 1400 O O . GLU A 1 184 ? -14.448 4.719 12.335 1.00 92.88 184 GLU A O 1
ATOM 1405 N N . ASP A 1 185 ? -13.472 6.744 12.260 1.00 93.38 185 ASP A N 1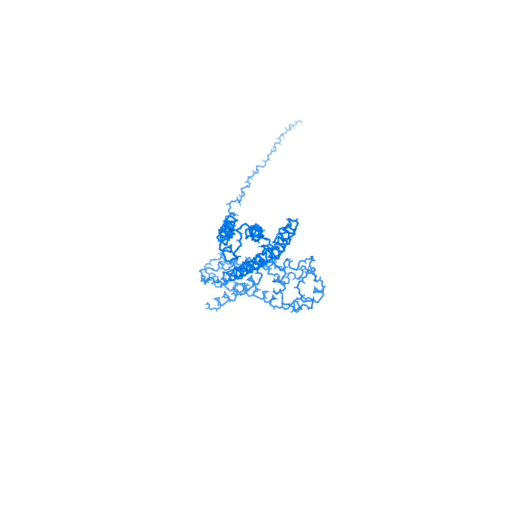
ATOM 1406 C CA . ASP A 1 185 ? -12.880 6.567 10.936 1.00 93.38 185 ASP A CA 1
ATOM 1407 C C . ASP A 1 185 ? -11.911 5.382 10.898 1.00 93.38 185 ASP A C 1
ATOM 1409 O O . ASP A 1 185 ? -11.965 4.555 9.977 1.00 93.38 185 ASP A O 1
ATOM 1413 N N . LYS A 1 186 ? -11.045 5.240 11.914 1.00 95.19 186 LYS A N 1
ATOM 1414 C CA . LYS A 1 186 ? -10.111 4.103 11.976 1.00 95.19 186 LYS A CA 1
ATOM 1415 C C . LYS A 1 186 ? -10.847 2.778 12.169 1.00 95.19 186 LYS A C 1
ATOM 1417 O O . LYS A 1 186 ? -10.531 1.805 11.482 1.00 95.19 186 LYS A O 1
ATOM 1422 N N . ALA A 1 187 ? -11.858 2.730 13.036 1.00 95.88 187 ALA A N 1
ATOM 1423 C CA . ALA A 1 187 ? -12.654 1.528 13.273 1.00 95.88 187 ALA A CA 1
ATOM 1424 C C . ALA A 1 187 ? -13.443 1.104 12.023 1.00 95.88 187 ALA A C 1
ATOM 1426 O O . ALA A 1 187 ? -13.495 -0.085 11.688 1.00 95.88 187 ALA A O 1
ATOM 1427 N N . LYS A 1 188 ? -14.017 2.062 11.284 1.00 96.31 188 LYS A N 1
ATOM 1428 C CA . LYS A 1 188 ? -14.666 1.812 9.989 1.00 96.31 188 LYS A CA 1
ATOM 1429 C C . LYS A 1 188 ? -13.680 1.247 8.973 1.00 96.31 188 LYS A C 1
ATOM 1431 O O . LYS A 1 188 ? -13.972 0.215 8.366 1.00 96.31 188 LYS A O 1
ATOM 1436 N N . ALA A 1 189 ? -12.513 1.871 8.821 1.00 96.88 189 ALA A N 1
ATOM 1437 C CA . ALA A 1 189 ? -11.487 1.418 7.886 1.00 96.88 189 ALA A CA 1
ATOM 1438 C C . ALA A 1 189 ? -11.009 -0.014 8.198 1.00 96.88 189 ALA A C 1
ATOM 1440 O O . ALA A 1 189 ? -10.936 -0.856 7.299 1.00 96.88 189 ALA A O 1
ATOM 1441 N N . LEU A 1 190 ? -10.792 -0.336 9.479 1.00 98.06 190 LEU A N 1
ATOM 1442 C CA . LEU A 1 190 ? -10.475 -1.696 9.930 1.00 98.06 190 LEU A CA 1
ATOM 1443 C C . LEU A 1 190 ? -11.591 -2.695 9.599 1.00 98.06 190 LEU A C 1
ATOM 1445 O O . LEU A 1 190 ? -11.322 -3.775 9.068 1.00 98.06 190 LEU A O 1
ATOM 1449 N N . ASN A 1 191 ? -12.851 -2.336 9.851 1.00 98.31 191 ASN A N 1
ATOM 1450 C CA . ASN A 1 191 ? -13.998 -3.181 9.521 1.00 98.31 191 ASN A CA 1
ATOM 1451 C C . ASN A 1 191 ? -14.107 -3.457 8.010 1.00 98.31 191 ASN A C 1
ATOM 1453 O O . ASN A 1 191 ? -14.427 -4.583 7.615 1.00 98.31 191 ASN A O 1
ATOM 1457 N N . PHE A 1 192 ? -13.811 -2.468 7.160 1.00 98.19 192 PHE A N 1
ATOM 1458 C CA . PHE A 1 192 ? -13.751 -2.660 5.709 1.00 98.19 192 PHE A CA 1
ATOM 1459 C C . PHE A 1 192 ? -12.634 -3.628 5.305 1.00 98.19 192 PHE A C 1
ATOM 1461 O O . PHE A 1 192 ? -12.895 -4.552 4.527 1.00 98.19 192 PHE A O 1
ATOM 1468 N N . ALA A 1 193 ? -11.432 -3.482 5.870 1.00 98.31 193 ALA A N 1
ATOM 1469 C CA . ALA A 1 193 ? -10.312 -4.388 5.613 1.00 98.31 193 ALA A CA 1
ATOM 1470 C C . ALA A 1 193 ? -10.641 -5.836 6.024 1.00 98.31 193 ALA A C 1
ATOM 1472 O O . ALA A 1 193 ? -10.467 -6.766 5.234 1.00 98.31 193 ALA A O 1
ATOM 1473 N N . ILE A 1 194 ? -11.233 -6.039 7.208 1.00 98.44 194 ILE A N 1
ATOM 1474 C CA . ILE A 1 194 ? -11.737 -7.353 7.651 1.00 98.44 194 ILE A CA 1
ATOM 1475 C C . ILE A 1 194 ? -12.737 -7.919 6.637 1.00 98.44 194 ILE A C 1
ATOM 1477 O O . ILE A 1 194 ? -12.663 -9.095 6.269 1.00 98.44 194 ILE A O 1
ATOM 1481 N N . GLY A 1 195 ? -13.671 -7.082 6.176 1.00 98.25 195 GLY A N 1
ATOM 1482 C CA . GLY A 1 195 ? -14.679 -7.441 5.186 1.00 98.25 195 GLY A CA 1
ATOM 1483 C C . GLY A 1 195 ? -14.082 -7.925 3.868 1.00 98.25 195 GLY A C 1
ATOM 1484 O O . GLY A 1 195 ? -14.566 -8.912 3.315 1.00 98.25 195 GLY A O 1
ATOM 1485 N N . ARG A 1 196 ? -13.023 -7.272 3.377 1.00 98.31 196 ARG A N 1
ATOM 1486 C CA . ARG A 1 196 ? -12.349 -7.626 2.119 1.00 98.31 196 ARG A CA 1
ATOM 1487 C C . ARG A 1 196 ? -11.463 -8.860 2.255 1.00 98.31 196 ARG A C 1
ATOM 1489 O O . ARG A 1 196 ? -11.509 -9.724 1.377 1.00 98.31 196 ARG A O 1
ATOM 1496 N N . VAL A 1 197 ? -10.704 -8.972 3.344 1.00 98.44 197 VAL A N 1
ATOM 1497 C CA . VAL A 1 197 ? -9.753 -10.072 3.560 1.00 98.44 197 VAL A CA 1
ATOM 1498 C C . VAL A 1 197 ? -10.482 -11.372 3.914 1.00 98.44 197 VAL A C 1
ATOM 1500 O O . VAL A 1 197 ? -10.297 -12.380 3.232 1.00 98.44 197 VAL A O 1
ATOM 1503 N N . TYR A 1 198 ? -11.401 -11.349 4.884 1.00 98.19 198 TYR A N 1
ATOM 1504 C CA . TYR A 1 198 ? -12.141 -12.532 5.356 1.00 98.19 198 TYR A CA 1
ATOM 1505 C C . TYR A 1 198 ? -13.536 -12.677 4.715 1.00 98.19 198 TYR A C 1
ATOM 1507 O O . TYR A 1 198 ? -14.505 -13.113 5.350 1.00 98.19 198 TYR A O 1
ATOM 1515 N N . ARG A 1 199 ? -13.679 -12.303 3.440 1.00 98.12 199 ARG A N 1
ATOM 1516 C CA . ARG A 1 199 ? -14.913 -12.518 2.660 1.00 98.12 199 ARG A CA 1
ATOM 1517 C C . ARG A 1 199 ? -15.148 -13.994 2.328 1.00 98.12 199 ARG A C 1
ATOM 1519 O O . ARG A 1 199 ? -14.224 -14.805 2.310 1.00 98.12 199 ARG A O 1
ATOM 1526 N N . ALA A 1 200 ? -16.386 -14.317 1.952 1.00 98.25 200 ALA A N 1
ATOM 1527 C CA . ALA A 1 200 ? -16.797 -15.681 1.608 1.00 98.25 200 ALA A CA 1
ATOM 1528 C C . ALA A 1 200 ? -15.985 -16.300 0.454 1.00 98.25 200 ALA A C 1
ATOM 1530 O O . ALA A 1 200 ? -15.649 -17.479 0.513 1.00 98.25 200 ALA A O 1
ATOM 1531 N N . SER A 1 201 ? -15.597 -15.518 -0.563 1.00 97.75 201 SER A N 1
ATOM 1532 C CA . SER A 1 201 ? -14.786 -16.026 -1.685 1.00 97.75 201 SER A CA 1
ATOM 1533 C C . SER A 1 201 ? -13.370 -16.448 -1.275 1.00 97.75 201 SER A C 1
ATOM 1535 O O . SER A 1 201 ? -12.743 -17.236 -1.974 1.00 97.75 201 SER A O 1
ATOM 1537 N N . ASN A 1 202 ? -12.873 -15.935 -0.146 1.00 98.12 202 ASN A N 1
ATOM 1538 C CA . ASN A 1 202 ? -11.590 -16.319 0.440 1.00 98.12 202 ASN A CA 1
ATOM 1539 C C . ASN A 1 202 ? -11.784 -17.389 1.534 1.00 98.12 202 ASN A C 1
ATOM 1541 O O . ASN A 1 202 ? -10.859 -17.688 2.279 1.00 98.12 202 ASN A O 1
ATOM 1545 N N . GLY A 1 203 ? -12.992 -17.951 1.669 1.00 98.06 203 GLY A N 1
ATOM 1546 C CA . GLY A 1 203 ? -13.318 -18.972 2.666 1.00 98.06 203 GLY A CA 1
ATOM 1547 C C . GLY A 1 203 ? -13.608 -18.450 4.077 1.00 98.06 203 GLY A C 1
ATOM 1548 O O . GLY A 1 203 ? -13.741 -19.256 4.996 1.00 98.06 203 GLY A O 1
ATOM 1549 N N . GLY A 1 204 ? -13.719 -17.129 4.261 1.00 98.12 204 GLY A N 1
ATOM 1550 C CA . GLY A 1 204 ? -14.072 -16.522 5.545 1.00 98.12 204 GLY A CA 1
ATOM 1551 C C . GLY A 1 204 ? -15.579 -16.549 5.823 1.00 98.12 204 GLY A C 1
ATOM 1552 O O . GLY A 1 204 ? -16.404 -16.304 4.936 1.00 98.12 204 GLY A O 1
ATOM 1553 N N . THR A 1 205 ? -15.961 -16.811 7.073 1.00 98.31 205 THR A N 1
ATOM 1554 C CA . THR A 1 205 ? -17.370 -16.859 7.498 1.00 98.31 205 THR A CA 1
ATOM 1555 C C . THR A 1 205 ? -17.833 -15.526 8.093 1.00 98.31 205 THR A C 1
ATOM 1557 O O . THR A 1 205 ? -17.029 -14.686 8.496 1.00 98.31 205 THR A O 1
ATOM 1560 N N . ALA A 1 206 ? -19.152 -15.316 8.173 1.00 98.19 206 ALA A N 1
ATOM 1561 C CA . ALA A 1 206 ? -19.704 -14.152 8.872 1.00 98.19 206 ALA A CA 1
ATOM 1562 C C . ALA A 1 206 ? -19.284 -14.122 10.352 1.00 98.19 206 ALA A C 1
ATOM 1564 O O . ALA A 1 206 ? -18.934 -13.064 10.862 1.00 98.19 206 ALA A O 1
ATOM 1565 N N . LYS A 1 207 ? -19.228 -15.291 11.004 1.00 98.31 207 LYS A N 1
ATOM 1566 C CA . LYS A 1 207 ? -18.818 -15.441 12.406 1.00 98.31 207 LYS A CA 1
ATOM 1567 C C . LYS A 1 207 ? -17.372 -14.995 12.644 1.00 98.31 207 LYS A C 1
ATOM 1569 O O . LYS A 1 207 ? -17.106 -14.313 13.627 1.00 98.31 207 LYS A O 1
ATOM 1574 N N . MET A 1 208 ? -16.457 -15.336 11.734 1.00 98.19 208 MET A N 1
ATOM 1575 C CA . MET A 1 208 ? -15.059 -14.894 11.815 1.00 98.19 208 MET A CA 1
ATOM 1576 C C . MET A 1 208 ? -14.947 -13.374 11.724 1.00 98.19 208 MET A C 1
ATOM 1578 O O . MET A 1 208 ? -14.276 -12.756 12.546 1.00 98.19 208 MET A O 1
ATOM 1582 N N . ARG A 1 209 ? -15.645 -12.768 10.752 1.00 98.19 209 ARG A N 1
ATOM 1583 C CA . ARG A 1 209 ? -15.659 -11.310 10.594 1.00 98.19 209 ARG A CA 1
ATOM 1584 C C . ARG A 1 209 ? -16.231 -10.629 11.830 1.00 98.19 209 ARG A C 1
ATOM 1586 O O . ARG A 1 209 ? -15.619 -9.694 12.321 1.00 98.19 209 ARG A O 1
ATOM 1593 N N . GLU A 1 210 ? -17.340 -11.132 12.361 1.00 98.12 210 GLU A N 1
ATOM 1594 C CA . GLU A 1 210 ? -17.993 -10.571 13.548 1.00 98.12 210 GLU A CA 1
ATOM 1595 C C . GLU A 1 210 ? -17.119 -10.652 14.810 1.00 98.12 210 GLU A C 1
ATOM 1597 O O . GLU A 1 210 ? -17.139 -9.755 15.649 1.00 98.12 210 GLU A O 1
ATOM 1602 N N . ARG A 1 211 ? -16.284 -11.693 14.930 1.00 98.06 211 ARG A N 1
ATOM 1603 C CA . ARG A 1 211 ? -15.327 -11.819 16.038 1.00 98.06 211 ARG A CA 1
ATOM 1604 C C . ARG A 1 211 ? -14.271 -10.708 16.022 1.00 98.06 211 ARG A C 1
ATOM 1606 O O . ARG A 1 211 ? -13.889 -10.228 17.085 1.00 98.06 211 ARG A O 1
ATOM 1613 N N . LEU A 1 212 ? -13.833 -10.272 14.842 1.00 98.06 212 LEU A N 1
ATOM 1614 C CA . LEU A 1 212 ? -12.844 -9.196 14.702 1.00 98.06 212 LEU A CA 1
ATOM 1615 C C . LEU A 1 212 ? -13.463 -7.799 14.633 1.00 98.06 212 LEU A C 1
ATOM 1617 O O . LEU A 1 212 ? -12.834 -6.827 15.042 1.00 98.06 212 LEU A O 1
ATOM 1621 N N . ARG A 1 213 ? -14.677 -7.696 14.090 1.00 97.88 213 ARG A N 1
ATOM 1622 C CA . ARG A 1 213 ? -15.349 -6.428 13.824 1.00 97.88 213 ARG A CA 1
ATOM 1623 C C . ARG A 1 213 ? -15.508 -5.613 15.107 1.00 97.88 213 ARG A C 1
ATOM 1625 O O . ARG A 1 213 ? -15.885 -6.146 16.150 1.00 97.88 213 ARG A O 1
ATOM 1632 N N . ILE A 1 214 ? -15.273 -4.309 14.998 1.00 97.69 214 ILE A N 1
ATOM 1633 C CA . ILE A 1 214 ? -15.642 -3.331 16.022 1.00 97.69 214 ILE A CA 1
ATOM 1634 C C . ILE A 1 214 ? -17.110 -2.948 15.767 1.00 97.69 214 ILE A C 1
ATOM 1636 O O . ILE A 1 214 ? -17.396 -2.400 14.692 1.00 97.69 214 ILE A O 1
ATOM 1640 N N . PRO A 1 215 ? -18.052 -3.266 16.678 1.00 97.38 215 PRO A N 1
ATOM 1641 C CA . PRO A 1 215 ? -19.465 -2.944 16.498 1.00 97.38 215 PRO A CA 1
ATOM 1642 C C . PRO A 1 215 ? -19.675 -1.451 16.262 1.00 97.38 215 PRO A C 1
ATOM 1644 O O . PRO A 1 215 ? -19.078 -0.622 16.944 1.00 97.38 215 PRO A O 1
ATOM 1647 N N . SER A 1 216 ? -20.536 -1.108 15.300 1.00 95.19 216 SER A N 1
ATOM 1648 C CA . SER A 1 216 ? -20.799 0.297 14.968 1.00 95.19 216 SER A CA 1
ATOM 1649 C C . SER A 1 216 ? -21.481 1.062 16.08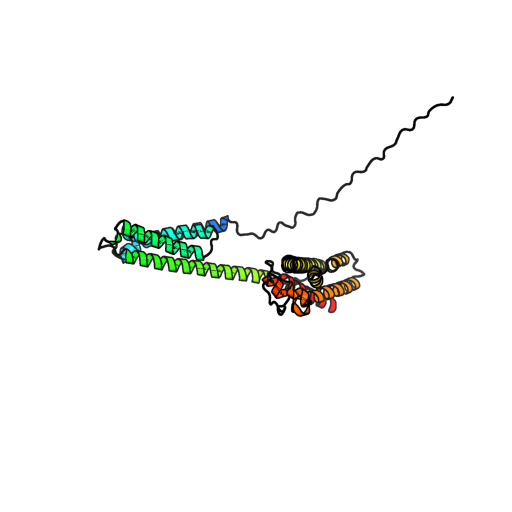7 1.00 95.19 216 SER A C 1
ATOM 1651 O O . SER A 1 216 ? -21.246 2.249 16.248 1.00 95.19 216 SER A O 1
ATOM 1653 N N . GLU A 1 217 ? -22.276 0.361 16.890 1.00 95.19 217 GLU A N 1
ATOM 1654 C CA . GLU A 1 217 ? -22.909 0.904 18.090 1.00 95.19 217 GLU A CA 1
ATOM 1655 C C . GLU A 1 217 ? -21.867 1.530 19.026 1.00 95.19 217 GLU A C 1
ATOM 1657 O O . GLU A 1 217 ? -22.050 2.655 19.462 1.00 95.19 217 GLU A O 1
ATOM 1662 N N . TRP A 1 218 ? -20.707 0.889 19.219 1.00 94.44 218 TRP A N 1
ATOM 1663 C CA . TRP A 1 218 ? -19.706 1.360 20.182 1.00 94.44 218 TRP A CA 1
ATOM 1664 C C . TRP A 1 218 ? -19.105 2.716 19.830 1.00 94.44 218 TRP A C 1
ATOM 1666 O O . TRP A 1 218 ? -18.843 3.500 20.734 1.00 94.44 218 TRP A O 1
ATOM 1676 N N . TYR A 1 219 ? -18.849 2.984 18.545 1.00 88.12 219 TYR A N 1
ATOM 1677 C CA . TYR A 1 219 ? -18.325 4.289 18.144 1.00 88.12 219 TYR A CA 1
ATOM 1678 C C . TYR A 1 219 ? -19.428 5.310 17.844 1.00 88.12 219 TYR A C 1
ATOM 1680 O O . TYR A 1 219 ? -19.179 6.506 17.932 1.00 88.12 219 TYR A O 1
ATOM 1688 N N . ASN A 1 220 ? -20.652 4.865 17.548 1.00 87.75 220 ASN A N 1
ATOM 1689 C CA . ASN A 1 220 ? -21.803 5.760 17.429 1.00 87.75 220 ASN A CA 1
ATOM 1690 C C . ASN A 1 220 ? -22.246 6.299 18.796 1.00 87.75 220 ASN A C 1
ATOM 1692 O O . ASN A 1 220 ? -22.705 7.437 18.869 1.00 87.75 220 ASN A O 1
ATOM 1696 N N . ASP A 1 221 ? -22.079 5.512 19.864 1.00 88.62 221 ASP A N 1
ATOM 1697 C CA . ASP A 1 221 ? -22.395 5.911 21.239 1.00 88.62 221 ASP A CA 1
ATOM 1698 C C . ASP A 1 221 ? -21.580 7.135 21.686 1.00 88.62 221 ASP A C 1
ATOM 1700 O O . ASP A 1 221 ? -22.054 7.921 22.503 1.00 88.62 221 ASP A O 1
ATOM 1704 N N . PHE A 1 222 ? -20.403 7.378 21.097 1.00 83.81 222 PHE A N 1
ATOM 1705 C CA . PHE A 1 222 ? -19.637 8.589 21.386 1.00 83.81 222 PHE A CA 1
ATOM 1706 C C . PHE A 1 222 ? -20.363 9.881 20.982 1.00 83.81 222 PHE A C 1
ATOM 1708 O O . PHE A 1 222 ? -20.204 10.899 21.655 1.00 83.81 222 PHE A O 1
ATOM 1715 N N . ASN A 1 223 ? -21.206 9.851 19.942 1.00 79.31 223 ASN A N 1
ATOM 1716 C CA . ASN A 1 223 ? -21.992 11.022 19.540 1.00 79.31 223 ASN A CA 1
ATOM 1717 C C . ASN A 1 223 ? -22.983 11.447 20.635 1.00 79.31 223 ASN A C 1
ATOM 1719 O O . ASN A 1 223 ? -23.356 12.618 20.705 1.00 79.31 223 ASN A O 1
ATOM 1723 N N . ALA A 1 224 ? -23.393 10.520 21.510 1.00 78.00 224 ALA A N 1
ATOM 1724 C CA . ALA A 1 224 ? -24.270 10.829 22.633 1.00 78.00 224 ALA A CA 1
ATOM 1725 C C . ALA A 1 224 ? -23.572 11.694 23.697 1.00 78.00 224 ALA A C 1
ATOM 1727 O O . ALA A 1 224 ? -24.242 12.464 24.383 1.00 78.00 224 ALA A O 1
ATOM 1728 N N . PHE A 1 225 ? -22.240 11.631 23.809 1.00 74.50 225 PHE A N 1
ATOM 1729 C CA . PHE A 1 225 ? -21.495 12.426 24.790 1.00 74.50 225 PHE A CA 1
ATOM 1730 C C . PHE A 1 225 ? -21.439 13.909 24.428 1.00 74.50 225 PHE A C 1
ATOM 1732 O O . PHE A 1 225 ? -21.452 14.754 25.316 1.00 74.50 225 PHE A O 1
ATOM 1739 N N . ASN A 1 226 ? -21.467 14.237 23.135 1.00 68.56 226 ASN A N 1
ATOM 1740 C CA . ASN A 1 226 ? -21.465 15.623 22.664 1.00 68.56 226 ASN A CA 1
ATOM 1741 C C . ASN A 1 226 ? -22.787 16.365 22.937 1.00 68.56 226 ASN A C 1
ATOM 1743 O O . ASN A 1 226 ? -22.820 17.593 22.879 1.00 68.56 226 ASN A O 1
ATOM 1747 N N . ALA A 1 227 ? -23.878 15.640 23.206 1.00 68.31 227 ALA A N 1
ATOM 1748 C CA . ALA A 1 227 ? -25.217 16.209 23.372 1.00 68.31 227 ALA A CA 1
ATOM 1749 C C . ALA A 1 227 ? -25.576 16.567 24.827 1.00 68.31 227 ALA A C 1
ATOM 1751 O O . ALA A 1 227 ? -26.617 17.180 25.062 1.00 68.31 227 ALA A O 1
ATOM 1752 N N . LEU A 1 228 ? -24.758 16.167 25.802 1.00 60.72 228 LEU A N 1
ATOM 1753 C CA . LEU A 1 228 ? -25.061 16.307 27.226 1.00 60.72 228 LEU A CA 1
ATOM 1754 C C . LEU A 1 228 ? -24.474 17.609 27.807 1.00 60.72 228 LEU A C 1
ATOM 1756 O O . LEU A 1 228 ? -23.377 18.036 27.443 1.00 60.72 228 LEU A O 1
ATOM 1760 N N . GLU A 1 229 ? -25.211 18.253 28.718 1.00 71.06 229 GLU A N 1
ATOM 1761 C CA . GLU A 1 229 ? -24.798 19.517 29.344 1.00 71.06 229 GLU A CA 1
ATOM 1762 C C . GLU A 1 229 ? -23.533 19.367 30.215 1.00 71.06 229 GLU A C 1
ATOM 1764 O O . GLU A 1 229 ? -23.156 18.274 30.641 1.00 71.06 229 GLU A O 1
ATOM 1769 N N . LYS A 1 230 ? -22.862 20.494 30.504 1.00 68.94 230 LYS A N 1
ATOM 1770 C CA . LYS A 1 230 ? -21.581 20.534 31.240 1.00 68.94 230 LYS A CA 1
ATOM 1771 C C . LYS A 1 230 ? -21.641 19.936 32.652 1.00 68.94 230 LYS A C 1
ATOM 1773 O O . LYS A 1 230 ? -20.589 19.594 33.188 1.00 68.94 230 LYS A O 1
ATOM 1778 N N . GLU A 1 231 ? -22.824 19.850 33.254 1.00 70.94 231 GLU A N 1
ATOM 1779 C CA . GLU A 1 231 ? -23.013 19.409 34.642 1.00 70.94 231 GLU A CA 1
ATOM 1780 C C . GLU A 1 231 ? -22.727 17.906 34.837 1.00 70.94 231 GLU A C 1
ATOM 1782 O O . GLU A 1 231 ? -22.293 17.519 35.918 1.00 70.94 231 GLU A O 1
ATOM 1787 N N . ASP A 1 232 ? -22.803 17.092 33.774 1.00 81.25 232 ASP A N 1
ATOM 1788 C CA . ASP A 1 232 ? -22.551 15.638 33.811 1.00 81.25 232 ASP A CA 1
ATOM 1789 C C . ASP A 1 232 ? -21.205 15.218 33.187 1.00 81.25 232 ASP A C 1
ATOM 1791 O O . ASP A 1 232 ? -21.001 14.056 32.821 1.00 81.25 232 ASP A O 1
ATOM 1795 N N . ARG A 1 233 ? -20.246 16.146 33.062 1.00 81.31 233 ARG A N 1
ATOM 1796 C CA . ARG A 1 233 ? -18.978 15.896 32.350 1.00 81.31 233 ARG A CA 1
ATOM 1797 C C . ARG A 1 233 ? -18.206 14.680 32.876 1.00 81.31 233 ARG A C 1
ATOM 1799 O O . ARG A 1 233 ? -17.680 13.919 32.073 1.00 81.31 233 ARG A O 1
ATOM 1806 N N . GLN A 1 234 ? -18.140 14.470 34.192 1.00 83.94 234 GLN A N 1
ATOM 1807 C CA . GLN A 1 234 ? -17.409 13.321 34.745 1.00 83.94 234 GLN A CA 1
ATOM 1808 C C . GLN A 1 234 ? -18.065 11.991 34.356 1.00 83.94 234 GLN A C 1
ATOM 1810 O O . GLN A 1 234 ? -17.383 11.079 33.903 1.00 83.94 234 GLN A O 1
ATOM 1815 N N . ALA A 1 235 ? -19.395 11.903 34.450 1.00 86.00 235 ALA A N 1
ATOM 1816 C CA . ALA A 1 235 ? -20.127 10.705 34.053 1.00 86.00 235 ALA A CA 1
ATOM 1817 C C . ALA A 1 235 ? -19.941 10.392 32.555 1.00 86.00 235 ALA A C 1
ATOM 1819 O O . ALA A 1 235 ? -19.868 9.223 32.176 1.00 86.00 235 ALA A O 1
ATOM 1820 N N . GLN A 1 236 ? -19.815 11.420 31.707 1.00 82.88 236 GLN A N 1
ATOM 1821 C CA . GLN A 1 236 ? -19.491 11.255 30.284 1.00 82.88 236 GLN A CA 1
ATOM 1822 C C . GLN A 1 236 ? -18.081 10.697 30.080 1.00 82.88 236 GLN A C 1
ATOM 1824 O O . GLN A 1 236 ? -17.906 9.776 29.285 1.00 82.88 236 GLN A O 1
ATOM 1829 N N . LEU A 1 237 ? -17.082 11.224 30.796 1.00 85.50 237 LEU A N 1
ATOM 1830 C CA . LEU A 1 237 ? -15.707 10.725 30.717 1.00 85.50 237 LEU A CA 1
ATOM 1831 C C . LEU A 1 237 ? -15.618 9.270 31.191 1.00 85.50 237 LEU A C 1
ATOM 1833 O O . LEU A 1 237 ? -14.988 8.452 30.523 1.00 85.50 237 LEU A O 1
ATOM 1837 N N . ASP A 1 238 ? -16.323 8.917 32.267 1.00 88.62 238 ASP A N 1
ATOM 1838 C CA . ASP A 1 238 ? -16.384 7.542 32.766 1.00 88.62 238 ASP A CA 1
ATOM 1839 C C . ASP A 1 238 ? -17.003 6.594 31.719 1.00 88.62 238 ASP A C 1
ATOM 1841 O O . ASP A 1 238 ? -16.479 5.505 31.459 1.00 88.62 238 ASP A O 1
ATOM 1845 N N . GLN A 1 239 ? -18.092 7.008 31.061 1.00 89.12 239 GLN A N 1
ATOM 1846 C CA . GLN A 1 239 ? -18.721 6.232 29.984 1.00 89.12 239 GLN A CA 1
ATOM 1847 C C . GLN A 1 239 ? -17.825 6.125 28.742 1.00 89.12 239 GLN A C 1
ATOM 1849 O O . GLN A 1 239 ? -17.692 5.037 28.170 1.00 89.12 239 GLN A O 1
ATOM 1854 N N . ALA A 1 240 ? -17.164 7.217 28.352 1.00 88.81 240 ALA A N 1
ATOM 1855 C CA . ALA A 1 240 ? -16.210 7.235 27.252 1.00 88.81 240 ALA A CA 1
ATOM 1856 C C . ALA A 1 240 ? -15.033 6.292 27.528 1.00 88.81 240 ALA A C 1
ATOM 1858 O O . ALA A 1 240 ? -14.677 5.492 26.663 1.00 88.81 240 ALA A O 1
ATOM 1859 N N . ALA A 1 241 ? -14.488 6.295 28.747 1.00 91.06 241 ALA A N 1
ATOM 1860 C CA . ALA A 1 241 ? -13.430 5.377 29.154 1.00 91.06 241 ALA A CA 1
ATOM 1861 C C . ALA A 1 241 ? -13.873 3.909 29.053 1.00 91.06 241 ALA A C 1
ATOM 1863 O O . ALA A 1 241 ? -13.119 3.061 28.571 1.00 91.06 241 ALA A O 1
ATOM 1864 N N . VAL A 1 242 ? -15.110 3.585 29.444 1.00 94.00 242 VAL A N 1
ATOM 1865 C CA . VAL A 1 242 ? -15.660 2.227 29.285 1.00 94.00 242 VAL A CA 1
ATOM 1866 C C . VAL A 1 242 ? -15.725 1.815 27.810 1.00 94.00 242 VAL A C 1
ATOM 1868 O O . VAL A 1 242 ? -15.340 0.690 27.478 1.00 94.00 242 VAL A O 1
ATOM 1871 N N . LEU A 1 243 ? -16.182 2.694 26.915 1.00 93.50 243 LEU A N 1
ATOM 1872 C CA . LEU A 1 243 ? -16.224 2.406 25.475 1.00 93.50 243 LEU A CA 1
ATOM 1873 C C . LEU A 1 243 ? -14.825 2.278 24.867 1.00 93.50 243 LEU A C 1
ATOM 1875 O O . LEU A 1 243 ? -14.568 1.329 24.125 1.00 93.50 243 LEU A O 1
ATOM 1879 N N . LEU A 1 244 ? -13.904 3.174 25.220 1.00 93.31 244 LEU A N 1
ATOM 1880 C CA . LEU A 1 244 ? -12.519 3.134 24.754 1.00 93.31 244 LEU A CA 1
ATOM 1881 C C . LEU A 1 244 ? -11.821 1.845 25.180 1.00 93.31 244 LEU A C 1
ATOM 1883 O O . LEU A 1 244 ? -11.161 1.224 24.351 1.00 93.31 244 LEU A O 1
ATOM 1887 N N . ARG A 1 245 ? -12.025 1.377 26.419 1.00 96.38 245 ARG A N 1
ATOM 1888 C CA . ARG A 1 245 ? -11.508 0.073 26.868 1.00 96.38 245 ARG A CA 1
ATOM 1889 C C . ARG A 1 245 ? -12.089 -1.078 26.048 1.00 96.38 245 ARG A C 1
ATOM 1891 O O . ARG A 1 245 ? -11.328 -1.914 25.580 1.00 96.38 245 ARG A O 1
ATOM 1898 N N . LYS A 1 246 ? -13.400 -1.086 25.767 1.00 96.50 246 LYS A N 1
ATOM 1899 C CA . LYS A 1 246 ? -14.015 -2.112 24.897 1.00 96.50 246 LYS A CA 1
ATOM 1900 C C . LYS A 1 246 ? -13.404 -2.124 23.493 1.00 96.50 246 LYS A C 1
ATOM 1902 O O . LYS A 1 246 ? -13.133 -3.196 22.951 1.00 96.50 246 LYS A O 1
ATOM 1907 N N . ILE A 1 247 ? -13.198 -0.947 22.897 1.00 96.12 247 ILE A N 1
ATOM 1908 C CA . ILE A 1 247 ? -12.570 -0.816 21.575 1.00 96.12 247 ILE A CA 1
ATOM 1909 C C . ILE A 1 247 ? -11.117 -1.291 21.633 1.00 96.12 247 ILE A C 1
ATOM 1911 O O . ILE A 1 247 ? -10.720 -2.098 20.796 1.00 96.12 247 ILE A O 1
ATOM 1915 N N . ARG A 1 248 ? -10.352 -0.870 22.644 1.00 96.31 248 ARG A N 1
ATOM 1916 C CA . ARG A 1 248 ? -8.966 -1.295 22.877 1.00 96.31 248 ARG A CA 1
ATOM 1917 C C . ARG A 1 248 ? -8.848 -2.812 23.026 1.00 96.31 248 ARG A C 1
ATOM 1919 O O . ARG A 1 248 ? -8.028 -3.428 22.352 1.00 96.31 248 ARG A O 1
ATOM 1926 N N . ASP A 1 249 ? -9.707 -3.429 23.831 1.00 97.19 249 ASP A N 1
ATOM 1927 C CA . ASP A 1 249 ? -9.745 -4.882 24.023 1.00 97.19 249 ASP A CA 1
ATOM 1928 C C . ASP A 1 249 ? -10.059 -5.609 22.711 1.00 97.19 249 ASP A C 1
ATOM 1930 O O . ASP A 1 249 ? -9.496 -6.665 22.412 1.00 97.19 249 ASP A O 1
ATOM 1934 N N . ARG A 1 250 ? -10.932 -5.028 21.878 1.00 97.69 250 ARG A N 1
ATOM 1935 C CA . ARG A 1 250 ? -11.216 -5.565 20.545 1.00 97.69 250 ARG A CA 1
ATOM 1936 C C . ARG A 1 250 ? -10.019 -5.423 19.608 1.00 97.69 250 ARG A C 1
ATOM 1938 O O . ARG A 1 250 ? -9.714 -6.371 18.888 1.00 97.69 250 ARG A O 1
ATOM 1945 N N . LEU A 1 251 ? -9.333 -4.281 19.630 1.00 97.38 251 LEU A N 1
ATOM 1946 C CA . LEU A 1 251 ? -8.101 -4.048 18.873 1.00 97.38 251 LEU A CA 1
ATOM 1947 C C . LEU A 1 251 ? -6.996 -5.025 19.301 1.00 97.38 251 LEU A C 1
ATOM 1949 O O . LEU A 1 251 ? -6.280 -5.541 18.447 1.00 97.38 251 LEU A O 1
ATOM 1953 N N . ALA A 1 252 ? -6.914 -5.392 20.580 1.00 97.75 252 ALA A N 1
ATOM 1954 C CA . ALA A 1 252 ? -5.927 -6.356 21.066 1.00 97.75 252 ALA A CA 1
ATOM 1955 C C . ALA A 1 252 ? -6.031 -7.739 20.389 1.00 97.75 252 ALA A C 1
ATOM 1957 O O . ALA A 1 252 ? -5.027 -8.447 20.293 1.00 97.75 252 ALA A O 1
ATOM 1958 N N . LEU A 1 253 ? -7.199 -8.119 19.848 1.00 98.12 253 LEU A N 1
ATOM 1959 C CA . LEU A 1 253 ? -7.343 -9.349 19.056 1.00 98.12 253 LEU A CA 1
ATOM 1960 C C . LEU A 1 253 ? -6.493 -9.329 17.778 1.00 98.12 253 LEU A C 1
ATOM 1962 O O . LEU A 1 253 ? -6.058 -10.379 17.318 1.00 98.12 253 LEU A O 1
ATOM 1966 N N . PHE A 1 254 ? -6.225 -8.157 17.201 1.00 98.38 254 PHE A N 1
ATOM 1967 C CA . PHE A 1 254 ? -5.482 -8.025 15.946 1.00 98.38 254 PHE A CA 1
ATOM 1968 C C . PHE A 1 254 ? -3.994 -8.358 16.126 1.00 98.38 254 PHE A C 1
ATOM 1970 O O . PHE A 1 254 ? -3.342 -8.809 15.183 1.00 98.38 254 PHE A O 1
ATOM 1977 N N . ALA A 1 255 ? -3.467 -8.182 17.341 1.00 97.81 255 ALA A N 1
ATOM 1978 C CA . ALA A 1 255 ? -2.109 -8.569 17.707 1.00 97.81 255 ALA A CA 1
ATOM 1979 C C . ALA A 1 255 ? -1.960 -10.078 17.983 1.00 97.81 255 ALA A C 1
ATOM 1981 O O . ALA A 1 255 ? -0.834 -10.577 18.024 1.00 97.81 255 ALA A O 1
ATOM 1982 N N . GLN A 1 256 ? -3.067 -10.803 18.171 1.00 98.50 256 GLN A N 1
ATOM 1983 C CA . GLN A 1 256 ? -3.057 -12.245 18.416 1.00 98.50 256 GLN A CA 1
ATOM 1984 C C . GLN A 1 256 ? -2.898 -13.032 17.114 1.00 98.50 256 GLN A C 1
ATOM 1986 O O . GLN A 1 256 ? -3.191 -12.540 16.018 1.00 98.50 256 GLN A O 1
ATOM 1991 N N . LYS A 1 257 ? -2.426 -14.275 17.240 1.00 98.69 257 LYS A N 1
ATOM 1992 C CA . LYS A 1 257 ? -2.325 -15.196 16.108 1.00 98.69 257 LYS A CA 1
ATOM 1993 C C . LYS A 1 257 ? -3.711 -15.645 15.671 1.00 98.69 257 LYS A C 1
ATOM 1995 O O . LYS A 1 257 ? -4.605 -15.822 16.498 1.00 98.69 257 LYS A O 1
ATOM 2000 N N . GLU A 1 258 ? -3.884 -15.897 14.379 1.00 98.50 258 GLU A N 1
ATOM 2001 C CA . GLU A 1 258 ? -5.161 -16.372 13.843 1.00 98.50 258 GLU A CA 1
ATOM 2002 C C . GLU A 1 258 ? -5.660 -17.646 14.546 1.00 98.50 258 GLU A C 1
ATOM 2004 O O . GLU A 1 258 ? -6.856 -17.770 14.793 1.00 98.50 258 GLU A O 1
ATOM 2009 N N . LYS A 1 259 ? -4.766 -18.572 14.914 1.00 98.44 259 LYS A N 1
ATOM 2010 C CA . LYS A 1 259 ? -5.119 -19.818 15.622 1.00 98.44 259 LYS A CA 1
ATOM 2011 C C . LYS A 1 259 ? -5.640 -19.620 17.043 1.00 98.44 259 LYS A C 1
ATOM 2013 O O . LYS A 1 259 ? -6.342 -20.490 17.551 1.00 98.44 259 LYS A O 1
ATOM 2018 N N . ASP A 1 260 ? -5.294 -18.499 17.669 1.00 98.44 260 ASP A N 1
ATOM 2019 C CA . ASP A 1 260 ? -5.731 -18.176 19.026 1.00 98.44 260 ASP A CA 1
ATOM 2020 C C . ASP A 1 260 ? -7.130 -17.529 19.000 1.00 98.44 260 ASP A C 1
ATOM 2022 O O . ASP A 1 260 ? -7.872 -17.587 19.979 1.00 98.44 260 ASP A O 1
ATOM 2026 N N . VAL A 1 261 ? -7.527 -16.963 17.851 1.00 98.31 261 VAL A N 1
ATOM 2027 C CA . VAL A 1 261 ? -8.801 -16.250 17.666 1.00 98.31 261 VAL A CA 1
ATOM 2028 C C . VAL A 1 261 ? -9.828 -17.060 16.864 1.00 98.31 261 VAL A C 1
ATOM 2030 O O . VAL A 1 261 ? -11.036 -16.928 17.082 1.00 98.31 261 VAL A O 1
ATOM 2033 N N . PHE A 1 262 ? -9.398 -17.907 15.930 1.00 98.31 262 PHE A N 1
ATOM 2034 C CA . PHE A 1 262 ? -10.263 -18.706 15.060 1.00 98.31 262 PHE A CA 1
ATOM 2035 C C . PHE A 1 262 ? -10.192 -20.196 15.374 1.00 98.31 262 PHE A C 1
ATOM 2037 O O . PHE A 1 262 ? -9.159 -20.726 15.771 1.00 98.31 262 PHE A O 1
ATOM 2044 N N . HIS A 1 263 ? -11.301 -20.906 15.155 1.00 97.94 263 HIS A N 1
ATOM 2045 C CA . HIS A 1 263 ? -11.290 -22.357 15.300 1.00 97.94 263 HIS A CA 1
ATOM 2046 C C . HIS A 1 263 ? -10.465 -23.011 14.177 1.00 97.94 263 HIS A C 1
ATOM 2048 O O . HIS A 1 263 ? -10.493 -22.532 13.041 1.00 97.94 263 HIS A O 1
ATOM 2054 N N . PRO A 1 264 ? -9.819 -24.167 14.423 1.00 97.88 264 PRO A N 1
ATOM 2055 C CA . PRO A 1 264 ? -9.062 -24.879 13.389 1.00 97.88 264 PRO A CA 1
ATOM 2056 C C . PRO A 1 264 ? -9.882 -25.196 12.128 1.00 97.88 264 PRO A C 1
ATOM 2058 O O . PRO A 1 264 ? -9.372 -25.122 11.010 1.00 97.88 264 PRO A O 1
ATOM 2061 N N . SER A 1 265 ? -11.178 -25.488 12.288 1.00 97.62 265 SER A N 1
ATOM 2062 C CA . SER A 1 265 ? -12.094 -25.700 11.162 1.00 97.62 265 SER A CA 1
ATOM 2063 C C . SER A 1 265 ? -12.289 -24.438 10.313 1.00 97.62 265 SER A C 1
ATOM 2065 O O . SER A 1 265 ? -12.318 -24.535 9.089 1.00 97.62 265 SER A O 1
ATOM 2067 N N . GLU A 1 266 ? -12.350 -23.259 10.936 1.00 97.94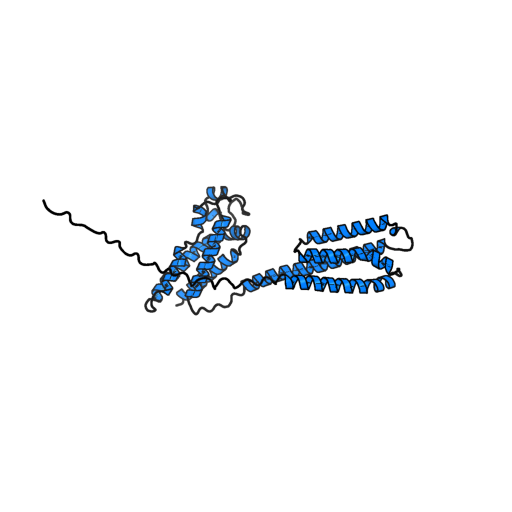 266 GLU A N 1
ATOM 2068 C CA . GLU A 1 266 ? -12.435 -21.957 10.260 1.00 97.94 266 GLU A CA 1
ATOM 2069 C C . GLU A 1 266 ? -11.128 -21.631 9.517 1.00 97.94 266 GLU A C 1
ATOM 2071 O O . GLU A 1 266 ? -11.151 -21.181 8.375 1.00 97.94 266 GLU A O 1
ATOM 2076 N N . LEU A 1 267 ? -9.968 -21.927 10.111 1.00 97.75 267 LEU A N 1
ATOM 2077 C CA . LEU A 1 267 ? -8.673 -21.718 9.452 1.00 97.75 267 LEU A CA 1
ATOM 2078 C C . LEU A 1 267 ? -8.494 -22.596 8.215 1.00 97.75 267 LEU A C 1
ATOM 2080 O O . LEU A 1 267 ? -7.980 -22.135 7.192 1.00 97.75 267 LEU A O 1
ATOM 2084 N N . SER A 1 268 ? -8.945 -23.849 8.298 1.00 97.38 268 SER A N 1
ATOM 2085 C CA . SER A 1 268 ? -8.870 -24.800 7.189 1.00 97.38 268 SER A CA 1
ATOM 2086 C C . SER A 1 268 ? -9.744 -24.403 5.993 1.00 97.38 268 SER A C 1
ATOM 2088 O O . SER A 1 268 ? -9.463 -24.816 4.866 1.00 97.38 268 SER A O 1
ATOM 2090 N N . SER A 1 269 ? -10.787 -23.586 6.209 1.00 97.38 269 SER A N 1
ATOM 2091 C CA . SER A 1 269 ? -11.661 -23.120 5.132 1.00 97.38 269 SER A CA 1
ATOM 2092 C C . SER A 1 269 ? -11.103 -21.916 4.379 1.00 97.38 269 SER A C 1
ATOM 2094 O O . SER A 1 269 ? -11.498 -21.719 3.229 1.00 97.38 269 SER A O 1
ATOM 2096 N N . ILE A 1 270 ? -10.189 -21.141 4.979 1.00 97.62 270 ILE A N 1
ATOM 2097 C CA . ILE A 1 270 ? -9.569 -19.978 4.334 1.00 97.62 270 ILE A CA 1
ATOM 2098 C C . ILE A 1 270 ? -8.722 -20.420 3.134 1.00 97.62 270 ILE A C 1
ATOM 2100 O O . ILE A 1 270 ? -7.853 -21.287 3.235 1.00 97.62 270 ILE A O 1
ATOM 2104 N N . LYS A 1 271 ? -8.927 -19.757 1.994 1.00 95.38 271 LYS A N 1
ATOM 2105 C CA . LYS A 1 271 ? -8.207 -19.983 0.737 1.00 95.38 271 LYS A CA 1
ATOM 2106 C C . LYS A 1 271 ? -7.764 -18.651 0.139 1.00 95.38 271 LYS A C 1
ATOM 2108 O O . LYS A 1 271 ? -8.390 -17.623 0.367 1.00 95.38 271 LYS A O 1
ATOM 2113 N N . HIS A 1 272 ? -6.714 -18.691 -0.680 1.00 94.75 272 HIS A N 1
ATOM 2114 C CA . HIS A 1 272 ? -6.247 -17.548 -1.482 1.00 94.75 272 HIS A CA 1
ATOM 2115 C C . HIS A 1 272 ? -5.773 -16.320 -0.686 1.00 94.75 272 HIS A C 1
ATOM 2117 O O . HIS A 1 272 ? -5.678 -15.237 -1.256 1.00 94.75 272 HIS A O 1
ATOM 2123 N N . LEU A 1 273 ? -5.447 -16.492 0.597 1.00 97.19 273 LEU A N 1
ATOM 2124 C CA . LEU A 1 273 ? -4.760 -15.478 1.392 1.00 97.19 273 LEU A CA 1
ATOM 2125 C C . LEU A 1 273 ? -3.280 -15.838 1.528 1.00 97.19 273 LEU A C 1
ATOM 2127 O O . LEU A 1 273 ? -2.934 -17.004 1.734 1.00 97.19 273 LEU A O 1
ATOM 2131 N N . ALA A 1 274 ? -2.419 -14.832 1.431 1.00 97.69 274 ALA A N 1
ATOM 2132 C CA . ALA A 1 274 ? -1.020 -14.924 1.813 1.00 97.69 274 ALA A CA 1
ATOM 2133 C C . ALA A 1 274 ? -0.939 -14.938 3.346 1.00 97.69 274 ALA A C 1
ATOM 2135 O O . ALA A 1 274 ? -0.992 -13.884 3.978 1.00 97.69 274 ALA A O 1
ATOM 2136 N N . 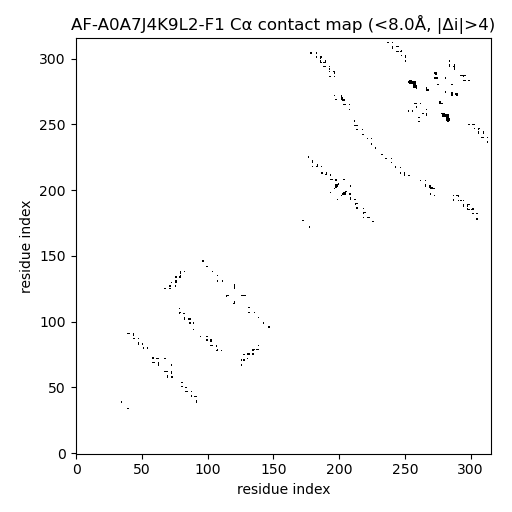ARG A 1 275 ? -0.909 -16.147 3.918 1.00 97.38 275 ARG A N 1
ATOM 2137 C CA . ARG A 1 275 ? -0.831 -16.418 5.359 1.00 97.38 275 ARG A CA 1
ATOM 2138 C C . ARG A 1 275 ? -0.232 -17.802 5.630 1.00 97.38 275 ARG A C 1
ATOM 2140 O O . ARG A 1 275 ? -0.259 -18.678 4.758 1.00 97.38 275 ARG A O 1
ATOM 2147 N N . ASN A 1 276 ? 0.217 -18.041 6.853 1.00 97.94 276 ASN A N 1
ATOM 2148 C CA . ASN A 1 276 ? 0.556 -19.360 7.362 1.00 97.94 276 ASN A CA 1
ATOM 2149 C C . ASN A 1 276 ? -0.720 -20.194 7.574 1.00 97.94 276 ASN A C 1
ATOM 2151 O O . ASN A 1 276 ? -1.609 -19.806 8.328 1.00 97.94 276 ASN A O 1
ATOM 2155 N N . LYS A 1 277 ? -0.810 -21.369 6.937 1.00 96.69 277 LYS A N 1
ATOM 2156 C CA . LYS A 1 277 ? -2.006 -22.233 6.981 1.00 96.69 277 LYS A CA 1
ATOM 2157 C C . LYS A 1 277 ? -2.397 -22.661 8.398 1.00 96.69 277 LYS A C 1
ATOM 2159 O O . LYS A 1 277 ? -3.595 -22.750 8.669 1.00 96.69 277 LYS A O 1
ATOM 2164 N N . ASP A 1 278 ? -1.417 -22.831 9.280 1.00 96.62 278 ASP A N 1
ATOM 2165 C CA . ASP A 1 278 ? -1.608 -23.237 10.675 1.00 96.62 278 ASP A CA 1
ATOM 2166 C C . ASP A 1 278 ? -2.101 -22.078 11.563 1.00 96.62 278 ASP A C 1
ATOM 2168 O O . ASP A 1 278 ? -2.412 -22.277 12.734 1.00 96.62 278 ASP A O 1
ATOM 2172 N N . GLY A 1 279 ? -2.215 -20.865 11.005 1.00 97.56 279 GLY A N 1
ATOM 2173 C CA . GLY A 1 279 ? -2.705 -19.681 11.713 1.00 97.56 279 GLY A CA 1
ATOM 2174 C C . GLY A 1 279 ? -1.687 -19.092 12.686 1.00 97.56 279 GLY A C 1
ATOM 2175 O O . GLY A 1 279 ? -2.077 -18.495 13.686 1.00 97.56 279 GLY A O 1
ATOM 2176 N N . GLU A 1 280 ? -0.390 -19.281 12.423 1.00 98.12 280 GLU A N 1
ATOM 2177 C CA . GLU A 1 280 ? 0.696 -18.719 13.241 1.00 98.12 280 GLU A CA 1
ATOM 2178 C C . GLU A 1 280 ? 0.920 -17.218 13.025 1.00 98.12 280 GLU A C 1
ATOM 2180 O O . GLU A 1 280 ? 1.571 -16.579 13.855 1.00 98.12 280 GLU A O 1
ATOM 2185 N N . ASP A 1 281 ? 0.396 -16.663 11.931 1.00 98.19 281 ASP A N 1
ATOM 2186 C CA . ASP A 1 281 ? 0.497 -15.237 11.636 1.00 98.19 281 ASP A CA 1
ATOM 2187 C C . ASP A 1 281 ? -0.465 -14.445 12.525 1.00 98.19 281 ASP A C 1
ATOM 2189 O O . ASP A 1 281 ? -1.564 -14.906 12.857 1.00 98.19 281 ASP A O 1
ATOM 2193 N N . ARG A 1 282 ? -0.062 -13.228 12.903 1.00 98.56 282 ARG A N 1
ATOM 2194 C CA . ARG A 1 282 ? -0.959 -12.305 13.602 1.00 98.56 282 ARG A CA 1
ATOM 2195 C C . ARG A 1 282 ? -2.030 -11.815 12.642 1.00 98.56 282 ARG A C 1
ATOM 2197 O O . ARG A 1 282 ? -1.752 -11.569 11.468 1.00 98.56 282 ARG A O 1
ATOM 2204 N N . ILE A 1 283 ? -3.235 -11.593 13.152 1.00 98.62 283 ILE A N 1
ATOM 2205 C CA . ILE A 1 283 ? -4.355 -11.104 12.338 1.00 98.62 283 ILE A CA 1
ATOM 2206 C C . ILE A 1 283 ? -3.993 -9.802 11.614 1.00 98.62 283 ILE A C 1
ATOM 2208 O O . ILE A 1 283 ? -4.297 -9.668 10.428 1.00 98.62 283 ILE A O 1
ATOM 2212 N N . ILE A 1 284 ? -3.304 -8.869 12.282 1.00 98.31 284 ILE A N 1
ATOM 2213 C CA . ILE A 1 284 ? -2.880 -7.605 11.668 1.00 98.31 284 ILE A CA 1
ATOM 2214 C C . ILE A 1 284 ? -1.927 -7.812 10.482 1.00 98.31 284 ILE A C 1
ATOM 2216 O O . ILE A 1 284 ? -2.069 -7.138 9.462 1.00 98.31 284 ILE A O 1
ATOM 2220 N N . ASP A 1 285 ? -1.017 -8.786 10.564 1.00 98.25 285 ASP A N 1
ATOM 2221 C CA . ASP A 1 285 ? -0.055 -9.081 9.497 1.00 98.25 285 ASP A CA 1
ATOM 2222 C C . ASP A 1 285 ? -0.764 -9.696 8.279 1.00 98.25 285 ASP A C 1
ATOM 2224 O O . ASP A 1 285 ? -0.470 -9.346 7.130 1.00 98.25 285 ASP A O 1
ATOM 2228 N N . VAL A 1 286 ? -1.759 -10.557 8.526 1.00 98.44 286 VAL A N 1
ATOM 2229 C CA . VAL A 1 286 ? -2.611 -11.133 7.476 1.00 98.44 286 VAL A CA 1
ATOM 2230 C C . VAL A 1 286 ? -3.428 -10.042 6.788 1.00 98.44 286 VAL A C 1
ATOM 2232 O O . VAL A 1 286 ? -3.470 -10.005 5.558 1.00 98.44 286 VAL A O 1
ATOM 2235 N N . LEU A 1 287 ? -4.037 -9.120 7.542 1.00 98.38 287 LEU A N 1
ATOM 2236 C CA . LEU A 1 287 ? -4.780 -8.004 6.952 1.00 98.38 287 LEU A CA 1
ATOM 2237 C C . LEU A 1 287 ? -3.863 -7.101 6.114 1.00 98.38 287 LEU A C 1
ATOM 2239 O O . LEU A 1 287 ? -4.172 -6.830 4.957 1.00 98.38 287 LEU A O 1
ATOM 2243 N N . LYS A 1 288 ? -2.709 -6.700 6.662 1.00 97.62 288 LYS A N 1
ATOM 2244 C CA . LYS A 1 288 ? -1.712 -5.846 5.995 1.00 97.62 288 LYS A CA 1
ATOM 2245 C C . 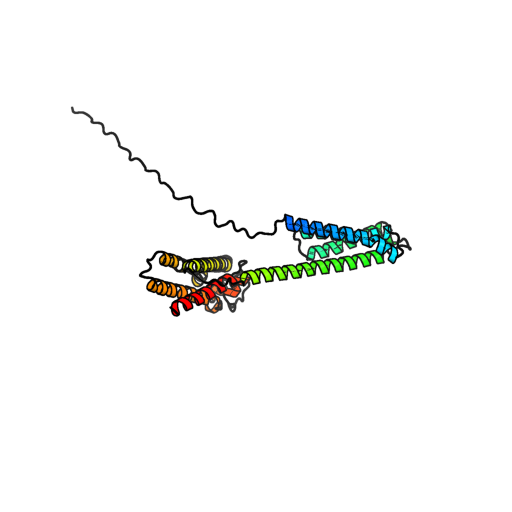LYS A 1 288 ? -1.198 -6.440 4.683 1.00 97.62 288 LYS A C 1
ATOM 2247 O O . LYS A 1 288 ? -0.956 -5.710 3.731 1.00 97.62 288 LYS A O 1
ATOM 2252 N N . THR A 1 289 ? -1.015 -7.757 4.632 1.00 97.50 289 THR A N 1
ATOM 2253 C CA . THR A 1 289 ? -0.467 -8.436 3.448 1.00 97.50 289 THR A CA 1
ATOM 2254 C C . THR A 1 289 ? -1.514 -8.631 2.348 1.00 97.50 289 THR A C 1
ATOM 2256 O O . THR A 1 289 ? -1.167 -8.706 1.169 1.00 97.50 289 THR A O 1
ATOM 2259 N N . ASN A 1 290 ? -2.795 -8.736 2.715 1.00 97.94 290 ASN A N 1
ATOM 2260 C CA . ASN A 1 290 ? -3.869 -9.118 1.794 1.00 97.94 290 ASN A CA 1
ATOM 2261 C C . ASN A 1 290 ? -4.813 -7.964 1.415 1.00 97.94 290 ASN A C 1
ATOM 2263 O O . ASN A 1 290 ? -5.652 -8.137 0.528 1.00 97.94 290 ASN A O 1
ATOM 2267 N N . ASP A 1 291 ? -4.678 -6.801 2.049 1.00 97.50 291 ASP A N 1
ATOM 2268 C CA . ASP A 1 291 ? -5.415 -5.582 1.728 1.00 97.50 291 ASP A CA 1
ATOM 2269 C C . ASP A 1 291 ? -4.492 -4.522 1.099 1.00 97.50 291 ASP A C 1
ATOM 2271 O O . ASP A 1 291 ? -3.282 -4.535 1.308 1.00 97.50 291 ASP A O 1
ATOM 2275 N N . ARG A 1 292 ? -5.048 -3.626 0.275 1.00 94.31 292 ARG A N 1
ATOM 2276 C CA . ARG A 1 292 ? -4.279 -2.544 -0.369 1.00 94.31 292 ARG A CA 1
ATOM 2277 C C . ARG A 1 292 ? -4.256 -1.269 0.468 1.00 94.31 292 ARG A C 1
ATOM 2279 O O . ARG A 1 292 ? -3.397 -0.423 0.232 1.00 94.31 292 ARG A O 1
ATOM 2286 N N . ASP A 1 293 ? -5.191 -1.133 1.401 1.00 93.94 293 ASP A N 1
ATOM 2287 C CA . ASP A 1 293 ? -5.274 0.023 2.281 1.00 93.94 293 ASP A CA 1
ATOM 2288 C C . ASP A 1 293 ? -4.188 -0.063 3.376 1.00 93.94 293 ASP A C 1
ATOM 2290 O O . ASP A 1 293 ? -3.734 -1.160 3.722 1.00 93.94 293 ASP A O 1
ATOM 2294 N N . PRO A 1 294 ? -3.755 1.067 3.965 1.00 93.94 294 PRO A N 1
ATOM 2295 C CA . PRO A 1 294 ? -2.750 1.096 5.029 1.00 93.94 294 PRO A CA 1
ATOM 2296 C C . PRO A 1 294 ? -3.311 0.603 6.380 1.00 93.94 294 PRO A C 1
ATOM 2298 O O . PRO A 1 294 ? -3.401 1.356 7.347 1.00 93.94 294 PRO A O 1
ATOM 2301 N N . VAL A 1 295 ? -3.670 -0.683 6.467 1.00 95.88 295 VAL A N 1
ATOM 2302 C CA . VAL A 1 295 ? -4.306 -1.294 7.654 1.00 95.88 295 VAL A CA 1
ATOM 2303 C C . VAL A 1 295 ? -3.479 -1.108 8.927 1.00 95.88 295 VAL A C 1
ATOM 2305 O O . VAL A 1 295 ? -4.031 -0.817 9.985 1.00 95.88 295 VAL A O 1
ATOM 2308 N N . ASP A 1 296 ? -2.158 -1.236 8.815 1.00 93.44 296 ASP A N 1
ATOM 2309 C CA . ASP A 1 296 ? -1.207 -1.055 9.919 1.00 93.44 296 ASP A CA 1
ATOM 2310 C C . ASP A 1 296 ? -1.342 0.332 10.562 1.00 93.44 296 ASP A C 1
ATOM 2312 O O . ASP A 1 296 ? -1.416 0.464 11.779 1.00 93.44 296 ASP A O 1
ATOM 2316 N N . HIS A 1 297 ? -1.487 1.364 9.729 1.00 91.75 297 HIS A N 1
ATOM 2317 C CA . HIS A 1 297 ? -1.685 2.732 10.190 1.00 91.75 297 HIS A CA 1
ATOM 2318 C C . HIS A 1 297 ? -3.033 2.891 10.901 1.00 91.75 297 HIS A C 1
ATOM 2320 O O . HIS A 1 297 ? -3.093 3.493 11.967 1.00 91.75 297 HIS A O 1
ATOM 2326 N N . TYR A 1 298 ? -4.117 2.318 10.364 1.00 95.38 298 TYR A N 1
ATOM 2327 C CA . TYR A 1 298 ? -5.425 2.373 11.030 1.00 95.38 298 TYR A CA 1
ATOM 2328 C C . TYR A 1 298 ? -5.394 1.715 12.409 1.00 95.38 298 TYR A C 1
ATOM 2330 O O . TYR A 1 298 ? -5.963 2.256 13.352 1.00 95.38 298 TYR A O 1
ATOM 2338 N N . TYR A 1 299 ? -4.715 0.574 12.518 1.00 96.94 299 TYR A N 1
ATOM 2339 C CA . TYR A 1 299 ? -4.573 -0.165 13.764 1.00 96.94 299 TYR A CA 1
ATOM 2340 C C . TYR A 1 299 ? -3.735 0.596 14.797 1.00 96.94 299 TYR A C 1
ATOM 2342 O O . TYR A 1 299 ? -4.228 0.853 15.893 1.00 96.94 299 TYR A O 1
ATOM 2350 N N . VAL A 1 300 ? -2.507 0.993 14.444 1.00 94.38 300 VAL A N 1
ATOM 2351 C CA . VAL A 1 300 ? -1.597 1.700 15.360 1.00 94.38 300 VAL A CA 1
ATOM 2352 C C . VAL A 1 300 ? -2.218 3.014 15.821 1.00 94.38 300 VAL A C 1
ATOM 2354 O O . VAL A 1 300 ? -2.300 3.252 17.020 1.00 94.38 300 VAL A O 1
ATOM 2357 N N . SER A 1 301 ? -2.766 3.817 14.899 1.00 89.56 301 SER A N 1
ATOM 2358 C CA . SER A 1 301 ? -3.432 5.067 15.273 1.00 89.56 301 SER A CA 1
ATOM 2359 C C . SER A 1 301 ? -4.619 4.845 16.207 1.00 89.56 301 SER A C 1
ATOM 2361 O O . SER A 1 301 ? -4.815 5.650 17.106 1.00 89.56 301 SER A O 1
ATOM 2363 N N . ALA A 1 302 ? -5.416 3.788 16.012 1.00 94.25 302 ALA A N 1
ATOM 2364 C CA . ALA A 1 302 ? -6.554 3.500 16.883 1.00 94.25 302 ALA A CA 1
ATOM 2365 C C . ALA A 1 302 ? -6.116 3.059 18.290 1.00 94.25 302 ALA A C 1
ATOM 2367 O O . ALA A 1 302 ? -6.728 3.472 19.271 1.00 94.25 302 ALA A O 1
ATOM 2368 N N . VAL A 1 303 ? -5.054 2.251 18.398 1.00 95.44 303 VAL A N 1
ATOM 2369 C CA . VAL A 1 303 ? -4.494 1.826 19.692 1.00 95.44 303 VAL A CA 1
ATOM 2370 C C . VAL A 1 303 ? -3.884 3.012 20.431 1.00 95.44 303 VAL A C 1
ATOM 2372 O O . VAL A 1 303 ? -4.282 3.280 21.561 1.00 95.44 303 VAL A O 1
ATOM 2375 N N . ASP A 1 304 ? -2.990 3.759 19.780 1.00 90.75 304 ASP A N 1
ATOM 2376 C CA . ASP A 1 304 ? -2.333 4.932 20.370 1.00 90.75 304 ASP A CA 1
ATOM 2377 C C . ASP A 1 304 ? -3.361 5.958 20.846 1.00 90.75 304 ASP A C 1
ATOM 2379 O O . ASP A 1 304 ? -3.224 6.568 21.905 1.00 90.75 304 ASP A O 1
ATOM 2383 N N . PHE A 1 305 ? -4.422 6.130 20.065 1.00 89.62 305 PHE A N 1
ATOM 2384 C CA . PHE A 1 305 ? -5.538 6.985 20.410 1.00 89.62 305 PHE A CA 1
ATOM 2385 C C . PHE A 1 305 ? -6.257 6.521 21.681 1.00 89.62 305 PHE A C 1
ATOM 2387 O O . PHE A 1 305 ? -6.460 7.325 22.591 1.00 89.62 305 PHE A O 1
ATOM 2394 N N . CYS A 1 306 ? -6.645 5.242 21.753 1.00 93.00 306 CYS A N 1
ATOM 2395 C CA . CYS A 1 306 ? -7.332 4.708 22.926 1.00 93.00 306 CYS A CA 1
ATOM 2396 C C . CYS A 1 306 ? -6.460 4.861 24.171 1.00 93.00 306 CYS A C 1
ATOM 2398 O O . CYS A 1 306 ? -6.959 5.275 25.213 1.00 93.00 306 CYS A O 1
ATOM 2400 N N . ASP A 1 307 ? -5.167 4.569 24.046 1.00 92.88 307 ASP A N 1
ATOM 2401 C CA . ASP A 1 307 ? -4.208 4.632 25.143 1.00 92.88 307 ASP A CA 1
ATOM 2402 C C . ASP A 1 307 ? -4.034 6.068 25.645 1.00 92.88 307 ASP A C 1
ATOM 2404 O O . ASP A 1 307 ? -4.155 6.308 26.844 1.00 92.88 307 ASP A O 1
ATOM 2408 N N . ARG A 1 308 ? -3.851 7.038 24.739 1.00 88.62 308 ARG A N 1
ATOM 2409 C CA . ARG A 1 308 ? -3.715 8.456 25.101 1.00 88.62 308 ARG A CA 1
ATOM 2410 C C . ARG A 1 308 ? -4.938 8.996 25.835 1.00 88.62 308 ARG A C 1
ATOM 2412 O O . ARG A 1 308 ? -4.784 9.604 26.887 1.00 88.62 308 ARG A O 1
ATOM 2419 N N . ILE A 1 309 ? -6.142 8.768 25.306 1.00 88.12 309 ILE A N 1
ATOM 2420 C CA . ILE A 1 309 ? -7.359 9.324 25.918 1.00 88.12 309 ILE A CA 1
ATOM 2421 C C . ILE A 1 309 ? -7.662 8.649 27.250 1.00 88.12 309 ILE A C 1
ATOM 2423 O O . ILE A 1 309 ? -8.079 9.318 28.189 1.00 88.12 309 ILE A O 1
ATOM 2427 N N . LEU A 1 310 ? -7.442 7.337 27.358 1.00 91.81 310 LEU A N 1
ATOM 2428 C CA . LEU A 1 310 ? -7.603 6.652 28.637 1.00 91.81 310 LEU A CA 1
ATOM 2429 C C . LEU A 1 310 ? -6.647 7.217 29.691 1.00 91.81 310 LEU A C 1
ATOM 2431 O O . LEU A 1 310 ? -7.094 7.467 30.805 1.00 91.81 310 LEU A O 1
ATOM 2435 N N . SER A 1 311 ? -5.387 7.488 29.339 1.00 90.94 311 SER A N 1
ATOM 2436 C CA . SER A 1 311 ? -4.446 8.146 30.252 1.00 90.94 311 SER A CA 1
ATOM 2437 C C . SER A 1 311 ? -4.909 9.550 30.653 1.00 90.94 311 SER A C 1
ATOM 2439 O O . SER A 1 311 ? -4.896 9.868 31.835 1.00 90.94 311 SER A O 1
ATOM 2441 N N . GLU A 1 312 ? -5.390 10.365 29.709 1.00 87.75 312 GLU A N 1
ATOM 2442 C CA . GLU A 1 312 ? -5.901 11.715 30.008 1.00 87.75 312 GLU A CA 1
ATOM 2443 C C . GLU A 1 312 ? -7.136 11.693 30.930 1.00 87.75 312 GLU A C 1
ATOM 2445 O O . GLU A 1 312 ? -7.256 12.530 31.826 1.00 87.75 312 GLU A O 1
ATOM 2450 N N . ILE A 1 313 ? -8.046 10.730 30.740 1.00 87.19 313 ILE A N 1
ATOM 2451 C CA . ILE A 1 313 ? -9.231 10.562 31.597 1.00 87.19 313 ILE A CA 1
ATOM 2452 C C . ILE A 1 313 ? -8.838 10.075 32.998 1.00 87.19 313 ILE A C 1
ATOM 2454 O O . ILE A 1 313 ? -9.430 10.517 33.974 1.00 87.19 313 ILE A O 1
ATOM 2458 N N . GLU A 1 314 ? -7.868 9.166 33.109 1.00 86.75 314 GLU A N 1
ATOM 2459 C CA . GLU A 1 314 ? -7.439 8.583 34.390 1.00 86.75 314 GLU A CA 1
ATOM 2460 C C . GLU A 1 314 ? -6.571 9.533 35.236 1.00 86.75 314 GLU A C 1
ATOM 2462 O O . GLU A 1 314 ? -6.478 9.353 36.451 1.00 86.75 314 GLU A O 1
ATOM 2467 N N . GLU A 1 315 ? -5.945 10.536 34.615 1.00 85.25 315 GLU A N 1
ATOM 2468 C CA . GLU A 1 315 ? -5.169 11.583 35.295 1.00 85.25 315 GLU A CA 1
ATOM 2469 C C . GLU A 1 315 ? -6.019 12.776 35.779 1.00 85.25 315 GLU A C 1
ATOM 2471 O O . GLU A 1 315 ? -5.514 13.599 36.551 1.00 85.25 315 GLU A O 1
ATOM 2476 N N . THR A 1 316 ? -7.280 12.880 35.335 1.00 75.12 316 THR A N 1
ATOM 2477 C CA . THR A 1 316 ? -8.225 13.956 35.702 1.00 75.12 316 THR A CA 1
ATOM 2478 C C . THR A 1 316 ? -8.988 13.630 36.984 1.00 75.12 316 THR A C 1
ATOM 2480 O O . THR A 1 316 ? -9.108 14.545 37.835 1.00 75.12 316 THR A O 1
#